Protein AF-0000000073387689 (afdb_homodimer)

Nearest PDB structures (foldseek):
  7z6h-assembly1_A  TM=5.267E-01  e=5.686E+00  Homo sapiens
  8gnn-assembly1_A  TM=5.256E-01  e=7.236E+00  Homo sapiens
  5y39-assembly1_B  TM=2.017E-01  e=1.810E+00  Homo sapiens
  3cpt-assembly1_B  TM=3.034E-01  e=5.041E+00  unclassified
  6vpw-assembly1_A  TM=3.578E-01  e=3.306E+00  Vibrio vulnificus CMCP6

Radius of gyration: 18.65 Å; Cα contacts (8 Å, |Δi|>4): 627; chains: 2; bounding box: 37×62×41 Å

Organism: Paracidovorax avenae (strain ATCC 19860 / DSM 7227 / CCUG 15838 / JCM 20985 / LMG 2117 / NCPPB 1011) (NCBI:txid643561)

Foldseek 3Di:
DVLQVVLQVQLVAADKDKDKDWPDDDDPCVQLVVVVWHFDPPQKDWDDLVQLLLLQLLVSQAPQPPRHGRDHSVVSSVSSVVVCVVFADPPKIKMKRWSNSCRNVPDPPDNGDGTDTDPAPDWIKMKIQDPGIIMIIIGGHHD/DPLQVVLQVQLVAADKDKDKDWPPDDDPCVQLVVVVWHFDPPQKDWDDLVQLLLLQLLVSQAPQPPRHGRDHSVVSSVSSVVVCVVFADPPKIKMKRWSNSCRNVPPPPDNGDGTDTDPAPDWIWMKIQDPGIIMIIIGGHHD

Structure (mmCIF, N/CA/C/O backbone):
data_AF-0000000073387689-model_v1
#
loop_
_entity.id
_entity.type
_entity.pdbx_description
1 polymer 'Uncharacterized protein'
#
loop_
_atom_site.group_PDB
_atom_site.id
_atom_site.type_symbol
_atom_site.label_atom_id
_atom_site.label_alt_id
_atom_site.label_comp_id
_atom_site.label_asym_id
_atom_site.label_entity_id
_atom_site.label_seq_id
_atom_site.pdbx_PDB_ins_code
_atom_site.Cartn_x
_atom_site.Cartn_y
_atom_site.Cartn_z
_atom_site.occupancy
_atom_site.B_iso_or_equiv
_atom_site.auth_seq_id
_atom_site.auth_comp_id
_atom_site.auth_asym_id
_atom_site.auth_atom_id
_atom_site.pdbx_PDB_model_num
ATOM 1 N N . MET A 1 1 ? -2.5 4.461 -9.172 1 50.78 1 MET A N 1
ATOM 2 C CA . MET A 1 1 ? -3.293 3.969 -8.055 1 50.78 1 MET A CA 1
ATOM 3 C C . MET A 1 1 ? -4.688 3.553 -8.516 1 50.78 1 MET A C 1
ATOM 5 O O . MET A 1 1 ? -5.254 2.592 -7.996 1 50.78 1 MET A O 1
ATOM 9 N N . ASN A 1 2 ? -4.941 3.934 -9.703 1 73.25 2 ASN A N 1
ATOM 10 C CA . ASN A 1 2 ? -6.191 3.465 -10.289 1 73.25 2 ASN A CA 1
ATOM 11 C C . ASN A 1 2 ? -6.121 1.983 -10.648 1 73.25 2 ASN A C 1
ATOM 13 O O . ASN A 1 2 ? -7.055 1.227 -10.367 1 73.25 2 ASN A O 1
ATOM 17 N N . VAL A 1 3 ? -4.805 1.636 -10.875 1 81.81 3 VAL A N 1
ATOM 18 C CA . VAL A 1 3 ? -4.645 0.253 -11.32 1 81.81 3 VAL A CA 1
ATOM 19 C C . VAL A 1 3 ? -4.773 -0.688 -10.125 1 81.81 3 VAL A C 1
ATOM 21 O O . VAL A 1 3 ? -5.418 -1.735 -10.219 1 81.81 3 VAL A O 1
ATOM 24 N N . ALA A 1 4 ? -4.242 -0.291 -8.984 1 88.38 4 ALA A N 1
ATOM 25 C CA . ALA A 1 4 ? -4.297 -1.107 -7.773 1 88.38 4 ALA A CA 1
ATOM 26 C C . ALA A 1 4 ? -5.738 -1.286 -7.297 1 88.38 4 ALA A C 1
ATOM 28 O O . ALA A 1 4 ? -6.172 -2.406 -7.023 1 88.38 4 ALA A O 1
ATOM 29 N N . LEU A 1 5 ? -6.441 -0.27 -7.262 1 86.69 5 LEU A N 1
ATOM 30 C CA . LEU A 1 5 ? -7.816 -0.348 -6.785 1 86.69 5 LEU A CA 1
ATOM 31 C C . LEU A 1 5 ? -8.688 -1.135 -7.762 1 86.69 5 LEU A C 1
ATOM 33 O O . LEU A 1 5 ? -9.609 -1.835 -7.348 1 86.69 5 LEU A O 1
ATOM 37 N N . ASP A 1 6 ? -8.391 -0.978 -9.047 1 88 6 ASP A N 1
ATOM 38 C CA . ASP A 1 6 ? -9.125 -1.73 -10.055 1 88 6 ASP A CA 1
ATOM 39 C C . ASP A 1 6 ? -8.945 -3.234 -9.859 1 88 6 ASP A C 1
ATOM 41 O O . ASP A 1 6 ? -9.922 -3.99 -9.875 1 88 6 ASP A O 1
ATOM 45 N N . LEU A 1 7 ? -7.688 -3.582 -9.734 1 90.44 7 LEU A N 1
ATOM 46 C CA . LEU A 1 7 ? -7.438 -5.016 -9.609 1 90.44 7 LEU A CA 1
ATOM 47 C C . LEU A 1 7 ? -7.996 -5.551 -8.297 1 90.44 7 LEU A C 1
ATOM 49 O O . LEU A 1 7 ? -8.57 -6.641 -8.258 1 90.44 7 LEU A O 1
ATOM 53 N N . ILE A 1 8 ? -7.926 -4.797 -7.203 1 92.06 8 ILE A N 1
ATOM 54 C CA . ILE A 1 8 ? -8.445 -5.172 -5.895 1 92.06 8 ILE A CA 1
ATOM 55 C C . ILE A 1 8 ? -9.961 -5.367 -5.977 1 92.06 8 ILE A C 1
ATOM 57 O O . ILE A 1 8 ? -10.484 -6.395 -5.535 1 92.06 8 ILE A O 1
ATOM 61 N N . GLY A 1 9 ? -10.555 -4.355 -6.527 1 88.06 9 GLY A N 1
ATOM 62 C CA . GLY A 1 9 ? -12.008 -4.402 -6.641 1 88.06 9 GLY A CA 1
ATOM 63 C C . GLY A 1 9 ? -12.5 -5.562 -7.484 1 88.06 9 GLY A C 1
ATOM 64 O O . GLY A 1 9 ? -13.508 -6.188 -7.156 1 88.06 9 GLY A O 1
ATOM 65 N N . GLU A 1 10 ? -11.867 -5.836 -8.477 1 91.5 10 GLU A N 1
ATOM 66 C CA . GLU A 1 10 ? -12.328 -6.863 -9.406 1 91.5 10 GLU A CA 1
ATOM 67 C C . GLU A 1 10 ? -12.094 -8.258 -8.852 1 91.5 10 GLU A C 1
ATOM 69 O O . GLU A 1 10 ? -12.875 -9.18 -9.102 1 91.5 10 GLU A O 1
ATOM 74 N N . ARG A 1 11 ? -10.953 -8.484 -8.211 1 93.69 11 ARG A N 1
ATOM 75 C CA . ARG A 1 11 ? -10.75 -9.812 -7.637 1 93.69 11 ARG A CA 1
ATOM 76 C C . ARG A 1 11 ? -11.906 -10.195 -6.719 1 93.69 11 ARG A C 1
ATOM 78 O O . ARG A 1 11 ? -12.43 -11.305 -6.801 1 93.69 11 ARG A O 1
ATOM 85 N N . GLY A 1 12 ? -12.211 -9.273 -5.77 1 88.06 12 GLY A N 1
ATOM 86 C CA . GLY A 1 12 ? -13.445 -9.391 -5.016 1 88.06 12 GLY A CA 1
ATOM 87 C C . GLY A 1 12 ? -13.461 -10.57 -4.062 1 88.06 12 GLY A C 1
ATOM 88 O O . GLY A 1 12 ? -14.523 -11.016 -3.627 1 88.06 12 GLY A O 1
ATOM 89 N N . CYS A 1 13 ? -12.336 -11.203 -3.895 1 89.75 13 CYS A N 1
ATOM 90 C CA . CYS A 1 13 ? -12.211 -12.359 -3.014 1 89.75 13 CYS A CA 1
ATOM 91 C C . CYS A 1 13 ? -10.977 -12.234 -2.127 1 89.75 13 CYS A C 1
ATOM 93 O O . CYS A 1 13 ? -9.914 -11.797 -2.586 1 89.75 13 CYS A O 1
ATOM 95 N N . GLY A 1 14 ? -11.211 -12.656 -0.803 1 92.44 14 GLY A N 1
ATOM 96 C CA . GLY A 1 14 ? -10.078 -12.641 0.104 1 92.44 14 GLY A CA 1
ATOM 97 C C . GLY A 1 14 ? -9.586 -11.242 0.421 1 92.44 14 GLY A C 1
ATOM 98 O O . GLY A 1 14 ? -10.359 -10.281 0.378 1 92.44 14 GLY A O 1
ATOM 99 N N . PHE A 1 15 ? -8.406 -11.211 0.875 1 93.56 15 PHE A N 1
ATOM 100 C CA . PHE A 1 15 ? -7.766 -9.945 1.212 1 93.56 15 PHE A CA 1
ATOM 101 C C . PHE A 1 15 ? -6.684 -9.594 0.197 1 93.56 15 PHE A C 1
ATOM 103 O O . PHE A 1 15 ? -5.84 -10.438 -0.132 1 93.56 15 PHE A O 1
ATOM 110 N N . VAL A 1 16 ? -6.789 -8.445 -0.398 1 94.94 16 VAL A N 1
ATOM 111 C CA . VAL A 1 16 ? -5.758 -7.949 -1.309 1 94.94 16 VAL A CA 1
ATOM 112 C C . VAL A 1 16 ? -5.246 -6.594 -0.826 1 94.94 16 VAL A C 1
ATOM 114 O O . VAL A 1 16 ? -6.035 -5.715 -0.48 1 94.94 16 VAL A O 1
ATOM 117 N N . ARG A 1 17 ? -3.975 -6.426 -0.786 1 95.12 17 ARG A N 1
ATOM 118 C CA . ARG A 1 17 ? -3.35 -5.148 -0.454 1 95.12 17 ARG A CA 1
ATOM 119 C C . ARG A 1 17 ? -2.221 -4.824 -1.427 1 95.12 17 ARG A C 1
ATOM 121 O O . ARG A 1 17 ? -1.38 -5.676 -1.719 1 95.12 17 ARG A O 1
ATOM 128 N N . VAL A 1 18 ? -2.221 -3.664 -1.97 1 95.88 18 VAL A N 1
ATOM 129 C CA . VAL A 1 18 ? -1.094 -3.119 -2.721 1 95.88 18 VAL A CA 1
ATOM 130 C C . VAL A 1 18 ? -0.437 -1.995 -1.924 1 95.88 18 VAL A C 1
ATOM 132 O O . VAL A 1 18 ? -1.112 -1.064 -1.479 1 95.88 18 VAL A O 1
ATOM 135 N N . SER A 1 19 ? 0.797 -2.15 -1.719 1 95.81 19 SER A N 1
ATOM 136 C CA . SER A 1 19 ? 1.515 -1.148 -0.939 1 95.81 19 SER A CA 1
ATOM 137 C C . SER A 1 19 ? 2.797 -0.714 -1.643 1 95.81 19 SER A C 1
ATOM 139 O O . SER A 1 19 ? 3.471 -1.53 -2.275 1 95.81 19 SER A O 1
ATOM 141 N N . ALA A 1 20 ? 3.127 0.503 -1.525 1 94.62 20 ALA A N 1
ATOM 142 C CA . ALA A 1 20 ? 4.375 1.063 -2.037 1 94.62 20 ALA A CA 1
ATOM 143 C C . ALA A 1 20 ? 5.137 1.803 -0.94 1 94.62 20 ALA A C 1
ATOM 145 O O . ALA A 1 20 ? 4.531 2.5 -0.121 1 94.62 20 ALA A O 1
ATOM 146 N N . VAL A 1 21 ? 6.43 1.604 -0.897 1 93.88 21 VAL A N 1
ATOM 147 C CA . VAL A 1 21 ? 7.293 2.281 0.065 1 93.88 21 VAL A CA 1
ATOM 148 C C . VAL A 1 21 ? 8.516 2.854 -0.651 1 93.88 21 VAL A C 1
ATOM 150 O O . VAL A 1 21 ? 8.82 2.461 -1.779 1 93.88 21 VAL A O 1
ATOM 153 N N . GLY A 1 22 ? 9.078 3.875 -0.011 1 88.62 22 GLY A N 1
ATOM 154 C CA . GLY A 1 22 ? 10.383 4.316 -0.474 1 88.62 22 GLY A CA 1
ATOM 155 C C . GLY A 1 22 ? 11.492 3.322 -0.179 1 88.62 22 GLY A C 1
ATOM 156 O O . GLY A 1 22 ? 11.305 2.4 0.62 1 88.62 22 GLY A O 1
ATOM 157 N N . ARG A 1 23 ? 12.477 3.406 -0.914 1 73.31 23 ARG A N 1
ATOM 158 C CA . ARG A 1 23 ? 13.586 2.486 -0.689 1 73.31 23 ARG A CA 1
ATOM 159 C C . ARG A 1 23 ? 14.211 2.703 0.686 1 73.31 23 ARG A C 1
ATOM 161 O O . ARG A 1 23 ? 14.773 3.764 0.956 1 73.31 23 ARG A O 1
ATOM 168 N N . HIS A 1 24 ? 13.508 1.956 1.539 1 65.19 24 HIS A N 1
ATOM 169 C CA . HIS A 1 24 ? 14.055 1.994 2.889 1 65.19 24 HIS A CA 1
ATOM 170 C C . HIS A 1 24 ? 14.898 0.755 3.176 1 65.19 24 HIS A C 1
ATOM 172 O O . HIS A 1 24 ? 14.359 -0.301 3.516 1 65.19 24 HIS A O 1
ATOM 178 N N . GLY A 1 25 ? 16.047 0.697 2.807 1 62.47 25 GLY A N 1
ATOM 179 C CA . GLY A 1 25 ? 16.984 -0.38 3.068 1 62.47 25 GLY A CA 1
ATOM 180 C C . GLY A 1 25 ? 17.125 -1.348 1.907 1 62.47 25 GLY A C 1
ATOM 181 O O . GLY A 1 25 ? 16.219 -1.449 1.067 1 62.47 25 GLY A O 1
ATOM 182 N N . THR A 1 26 ? 18.188 -1.957 1.824 1 65.62 26 THR A N 1
ATOM 183 C CA . THR A 1 26 ? 18.531 -2.799 0.684 1 65.62 26 THR A CA 1
ATOM 184 C C . THR A 1 26 ? 18.203 -4.262 0.973 1 65.62 26 THR A C 1
ATOM 186 O O . THR A 1 26 ? 17.984 -5.047 0.05 1 65.62 26 THR A O 1
ATOM 189 N N . ALA A 1 27 ? 18.062 -4.57 2.207 1 79.88 27 ALA A N 1
ATOM 190 C CA . ALA A 1 27 ? 17.828 -5.98 2.49 1 79.88 27 ALA A CA 1
ATOM 191 C C . ALA A 1 27 ? 16.344 -6.324 2.32 1 79.88 27 ALA A C 1
ATOM 193 O O . ALA A 1 27 ? 15.477 -5.562 2.74 1 79.88 27 ALA A O 1
ATOM 194 N N . LEU A 1 28 ? 16.094 -7.371 1.697 1 83.88 28 LEU A N 1
ATOM 195 C CA . LEU A 1 28 ? 14.75 -7.832 1.397 1 83.88 28 LEU A CA 1
ATOM 196 C C . LEU A 1 28 ? 13.938 -8.016 2.678 1 83.88 28 LEU A C 1
ATOM 198 O O . LEU A 1 28 ? 12.742 -7.734 2.707 1 83.88 28 LEU A O 1
ATOM 202 N N . VAL A 1 29 ? 14.617 -8.508 3.693 1 82.19 29 VAL A N 1
ATOM 203 C CA . VAL A 1 29 ? 13.922 -8.75 4.953 1 82.19 29 VAL A CA 1
ATOM 204 C C . VAL A 1 29 ? 13.383 -7.43 5.504 1 82.19 29 VAL A C 1
ATOM 206 O O . VAL A 1 29 ? 12.258 -7.379 6.008 1 82.19 29 VAL A O 1
ATOM 209 N N . ARG A 1 30 ? 14.148 -6.363 5.461 1 84 30 ARG A N 1
ATOM 210 C CA . ARG A 1 30 ? 13.711 -5.051 5.926 1 84 30 ARG A CA 1
ATOM 211 C C . ARG A 1 30 ? 12.586 -4.508 5.051 1 84 30 ARG A C 1
ATOM 213 O O . ARG A 1 30 ? 11.688 -3.824 5.543 1 84 30 ARG A O 1
ATOM 220 N N . LEU A 1 31 ? 12.703 -4.777 3.799 1 87.94 31 LEU A N 1
ATOM 221 C CA . LEU A 1 31 ? 11.648 -4.359 2.883 1 87.94 31 LEU A CA 1
ATOM 222 C C . LEU A 1 31 ? 10.336 -5.055 3.215 1 87.94 31 LEU A C 1
ATOM 224 O O . LEU A 1 31 ? 9.281 -4.414 3.258 1 87.94 31 LEU A O 1
ATOM 228 N N . LEU A 1 32 ? 10.422 -6.316 3.527 1 89.38 32 LEU A N 1
ATOM 229 C CA . LEU A 1 32 ? 9.219 -7.047 3.908 1 89.38 32 LEU A CA 1
ATOM 230 C C . LEU A 1 32 ? 8.609 -6.469 5.18 1 89.38 32 LEU A C 1
ATOM 232 O O . LEU A 1 32 ? 7.395 -6.309 5.273 1 89.38 32 LEU A O 1
ATOM 236 N N . GLU A 1 33 ? 9.445 -6.152 6.059 1 87.62 33 GLU A N 1
ATOM 237 C CA . GLU A 1 33 ? 8.977 -5.547 7.305 1 87.62 33 GLU A CA 1
ATOM 238 C C . GLU A 1 33 ? 8.273 -4.219 7.039 1 87.62 33 GLU A C 1
ATOM 240 O O . GLU A 1 33 ? 7.297 -3.883 7.711 1 87.62 33 GLU A O 1
ATOM 245 N N . SER A 1 34 ? 8.773 -3.488 6.082 1 89.25 34 SER A N 1
ATOM 246 C CA . SER A 1 34 ? 8.195 -2.193 5.742 1 89.25 34 SER A CA 1
ATOM 247 C C . SER A 1 34 ? 6.781 -2.346 5.191 1 89.25 34 SER A C 1
ATOM 249 O O . SER A 1 34 ? 5.988 -1.402 5.227 1 89.25 34 SER A O 1
ATOM 251 N N . PHE A 1 35 ? 6.469 -3.51 4.727 1 91.31 35 PHE A N 1
ATOM 252 C CA . PHE A 1 35 ? 5.129 -3.793 4.227 1 91.31 35 PHE A CA 1
ATOM 253 C C . PHE A 1 35 ? 4.281 -4.457 5.305 1 91.31 35 PHE A C 1
ATOM 255 O O . PHE A 1 35 ? 3.129 -4.82 5.059 1 91.31 35 PHE A O 1
ATOM 262 N N . GLY A 1 36 ? 4.906 -4.637 6.488 1 87.44 36 GLY A N 1
ATOM 263 C CA . GLY A 1 36 ? 4.184 -5.277 7.574 1 87.44 36 GLY A CA 1
ATOM 264 C C . GLY A 1 36 ? 4.176 -6.793 7.469 1 87.44 36 GLY A C 1
ATOM 265 O O . GLY A 1 36 ? 3.271 -7.449 7.992 1 87.44 36 GLY A O 1
ATOM 266 N N . LEU A 1 37 ? 5.012 -7.238 6.738 1 87.81 37 LEU A N 1
ATOM 267 C CA . LEU A 1 37 ? 5.082 -8.68 6.547 1 87.81 37 LEU A CA 1
ATOM 268 C C . LEU A 1 37 ? 6.172 -9.297 7.422 1 87.81 37 LEU A C 1
ATOM 270 O O . LEU A 1 37 ? 7.062 -8.586 7.898 1 87.81 37 LEU A O 1
ATOM 274 N N . GLN A 1 38 ? 5.973 -10.484 7.91 1 77.88 38 GLN A N 1
ATOM 275 C CA . GLN A 1 38 ? 6.891 -11.148 8.828 1 77.88 38 GLN A CA 1
ATOM 276 C C . GLN A 1 38 ? 7.516 -12.391 8.188 1 77.88 38 GLN A C 1
ATOM 278 O O . GLN A 1 38 ? 7.258 -13.516 8.609 1 77.88 38 GLN A O 1
ATOM 283 N N . PRO A 1 39 ? 8.375 -11.984 7.125 1 66.94 39 PRO A N 1
ATOM 284 C CA . PRO A 1 39 ? 8.859 -13.242 6.566 1 66.94 39 PRO A CA 1
ATOM 285 C C . PRO A 1 39 ? 10.07 -13.797 7.32 1 66.94 39 PRO A C 1
ATOM 287 O O . PRO A 1 39 ? 10.758 -13.055 8.016 1 66.94 39 PRO A O 1
ATOM 290 N N . ASP A 1 40 ? 10.188 -15.102 7.273 1 68.69 40 ASP A N 1
ATOM 291 C CA . ASP A 1 40 ? 11.469 -15.711 7.609 1 68.69 40 ASP A CA 1
ATOM 292 C C . ASP A 1 40 ? 12.516 -15.398 6.543 1 68.69 40 ASP A C 1
ATOM 294 O O . ASP A 1 40 ? 12.188 -14.898 5.469 1 68.69 40 ASP A O 1
ATOM 298 N N . ALA A 1 41 ? 13.68 -15.586 6.98 1 60.66 41 ALA A N 1
ATOM 299 C CA . ALA A 1 41 ? 14.812 -15.445 6.066 1 60.66 41 ALA A CA 1
ATOM 300 C C . ALA A 1 41 ? 14.664 -16.375 4.867 1 60.66 41 ALA A C 1
ATOM 302 O O . ALA A 1 41 ? 14.406 -17.578 5.031 1 60.66 41 ALA A O 1
ATOM 303 N N . GLY A 1 42 ? 14.578 -15.852 3.723 1 70.81 42 GLY A N 1
ATOM 304 C CA . GLY A 1 42 ? 14.539 -16.688 2.539 1 70.81 42 GLY A CA 1
ATOM 305 C C . GLY A 1 42 ? 13.133 -16.906 2.008 1 70.81 42 GLY A C 1
ATOM 306 O O . GLY A 1 42 ? 12.906 -17.797 1.182 1 70.81 42 GLY A O 1
ATOM 307 N N . ALA A 1 43 ? 12.281 -16.125 2.398 1 83.31 43 ALA A N 1
ATOM 308 C CA . ALA A 1 43 ? 10.898 -16.375 2.006 1 83.31 43 ALA A CA 1
ATOM 309 C C . ALA A 1 43 ? 10.648 -15.938 0.563 1 83.31 43 ALA A C 1
ATOM 311 O O . ALA A 1 43 ? 9.742 -16.453 -0.099 1 83.31 43 ALA A O 1
ATOM 312 N N . LEU A 1 44 ? 11.57 -15.102 0.087 1 90.69 44 LEU A N 1
ATOM 313 C CA . LEU A 1 44 ? 11.344 -14.555 -1.245 1 90.69 44 LEU A CA 1
ATOM 314 C C . LEU A 1 44 ? 12.359 -15.094 -2.24 1 90.69 44 LEU A C 1
ATOM 316 O O . LEU A 1 44 ? 13.531 -15.273 -1.899 1 90.69 44 LEU A O 1
ATOM 320 N N . SER A 1 45 ? 11.984 -15.367 -3.369 1 92.31 45 SER A N 1
ATOM 321 C CA . SER A 1 45 ? 12.852 -15.727 -4.484 1 92.31 45 SER A CA 1
ATOM 322 C C . SER A 1 45 ? 12.742 -14.711 -5.617 1 92.31 45 SER A C 1
ATOM 324 O O . SER A 1 45 ? 11.648 -14.242 -5.934 1 92.31 45 SER A O 1
ATOM 326 N N . GLU A 1 46 ? 13.891 -14.445 -6.156 1 95.25 46 GLU A N 1
ATOM 327 C CA . GLU A 1 46 ? 13.891 -13.562 -7.316 1 95.25 46 GLU A CA 1
ATOM 328 C C . GLU A 1 46 ? 13.391 -14.289 -8.562 1 95.25 46 GLU A C 1
ATOM 330 O O . GLU A 1 46 ? 13.742 -15.445 -8.797 1 95.25 46 GLU A O 1
ATOM 335 N N . VAL A 1 47 ? 12.609 -13.57 -9.359 1 96.62 47 VAL A N 1
ATOM 336 C CA . VAL A 1 47 ? 12.062 -14.148 -10.586 1 96.62 47 VAL A CA 1
ATOM 337 C C . VAL A 1 47 ? 12.156 -13.133 -11.727 1 96.62 47 VAL A C 1
ATOM 339 O O . VAL A 1 47 ? 12.477 -11.969 -11.5 1 96.62 47 VAL A O 1
ATOM 342 N N . THR A 1 48 ? 11.883 -13.586 -12.938 1 97.56 48 THR A N 1
ATOM 343 C CA . THR A 1 48 ? 11.828 -12.672 -14.078 1 97.56 48 THR A CA 1
ATOM 344 C C . THR A 1 48 ? 10.523 -11.883 -14.07 1 97.56 48 THR A C 1
ATOM 346 O O . THR A 1 48 ? 9.578 -12.242 -13.367 1 97.56 48 THR A O 1
ATOM 349 N N . ARG A 1 49 ? 10.508 -10.859 -14.852 1 97.62 49 ARG A N 1
ATOM 350 C CA . ARG A 1 49 ? 9.297 -10.062 -14.984 1 97.62 49 ARG A CA 1
ATOM 351 C C . ARG A 1 49 ? 8.133 -10.906 -15.492 1 97.62 49 ARG A C 1
ATOM 353 O O . ARG A 1 49 ? 6.996 -10.734 -15.047 1 97.62 49 ARG A O 1
ATOM 360 N N . GLU A 1 50 ? 8.445 -11.781 -16.422 1 97.25 50 GLU A N 1
ATOM 361 C CA . GLU A 1 50 ? 7.418 -12.633 -17.016 1 97.25 50 GLU A CA 1
ATOM 362 C C . GLU A 1 50 ? 6.793 -13.547 -15.961 1 97.25 50 GLU A C 1
ATOM 364 O O . GLU A 1 50 ? 5.574 -13.719 -15.93 1 97.25 50 GLU A O 1
ATOM 369 N N . VAL A 1 51 ? 7.637 -14.094 -15.117 1 96.5 51 VAL A N 1
ATOM 370 C CA . VAL A 1 51 ? 7.148 -14.984 -14.07 1 96.5 51 VAL A CA 1
ATOM 371 C C . VAL A 1 51 ? 6.348 -14.18 -13.039 1 96.5 51 VAL A C 1
ATOM 373 O O . VAL A 1 51 ? 5.297 -14.633 -12.578 1 96.5 51 VAL A O 1
ATOM 376 N N . ALA A 1 52 ? 6.84 -13.016 -12.742 1 97.81 52 ALA A N 1
ATOM 377 C CA . ALA A 1 52 ? 6.105 -12.156 -11.82 1 97.81 52 ALA A CA 1
ATOM 378 C C . ALA A 1 52 ? 4.711 -11.844 -12.352 1 97.81 52 ALA A C 1
ATOM 380 O O . ALA A 1 52 ? 3.725 -11.93 -11.609 1 97.81 52 ALA A O 1
ATOM 381 N N . ALA A 1 53 ? 4.641 -11.492 -13.609 1 98 53 ALA A N 1
ATOM 382 C CA . ALA A 1 53 ? 3.352 -11.195 -14.227 1 98 53 ALA A CA 1
ATOM 383 C C . ALA A 1 53 ? 2.434 -12.414 -14.188 1 98 53 ALA A C 1
ATOM 385 O O . ALA A 1 53 ? 1.235 -12.289 -13.922 1 98 53 ALA A O 1
ATOM 386 N N . ALA A 1 54 ? 3.008 -13.562 -14.398 1 97 54 ALA A N 1
ATOM 387 C CA . ALA A 1 54 ? 2.232 -14.797 -14.367 1 97 54 ALA A CA 1
ATOM 388 C C . ALA A 1 54 ? 1.729 -15.094 -12.953 1 97 54 ALA A C 1
ATOM 390 O O . ALA A 1 54 ? 0.62 -15.602 -12.781 1 97 54 ALA A O 1
ATOM 391 N N . CYS A 1 55 ? 2.57 -14.82 -12 1 96.69 55 CYS A N 1
ATOM 392 C CA . CYS A 1 55 ? 2.141 -14.984 -10.617 1 96.69 55 CYS A CA 1
ATOM 393 C C . CYS A 1 55 ? 0.944 -14.094 -10.305 1 96.69 55 CYS A C 1
ATOM 395 O O . CYS A 1 55 ? -0.067 -14.562 -9.781 1 96.69 55 CYS A O 1
ATOM 397 N N . VAL A 1 56 ? 1.039 -12.812 -10.664 1 97.88 56 VAL A N 1
ATOM 398 C CA . VAL A 1 56 ? -0.054 -11.875 -10.406 1 97.88 56 VAL A CA 1
ATOM 399 C C . VAL A 1 56 ? -1.312 -12.344 -11.133 1 97.88 56 VAL A C 1
ATOM 401 O O . VAL A 1 56 ? -2.404 -12.344 -10.562 1 97.88 56 VAL A O 1
ATOM 404 N N . SER A 1 57 ? -1.129 -12.758 -12.312 1 98 57 SER A N 1
ATOM 405 C CA . SER A 1 57 ? -2.258 -13.234 -13.109 1 98 57 SER A CA 1
ATOM 406 C C . SER A 1 57 ? -2.941 -14.422 -12.445 1 98 57 SER A C 1
ATOM 408 O O . SER A 1 57 ? -4.172 -14.461 -12.344 1 98 57 SER A O 1
ATOM 410 N N . ALA A 1 58 ? -2.182 -15.375 -11.992 1 96.81 58 ALA A N 1
ATOM 411 C CA . ALA A 1 58 ? -2.725 -16.562 -11.352 1 96.81 58 ALA A CA 1
ATOM 412 C C . ALA A 1 58 ? -3.51 -16.203 -10.094 1 96.81 58 ALA A C 1
ATOM 414 O O . ALA A 1 58 ? -4.578 -16.766 -9.836 1 96.81 58 ALA A O 1
ATOM 415 N N . LEU A 1 59 ? -2.963 -15.258 -9.336 1 96.5 59 LEU A N 1
ATOM 416 C CA . LEU A 1 59 ? -3.574 -14.836 -8.078 1 96.5 59 LEU A CA 1
ATOM 417 C C . LEU A 1 59 ? -4.891 -14.109 -8.328 1 96.5 59 LEU A C 1
ATOM 419 O O . LEU A 1 59 ? -5.785 -14.125 -7.477 1 96.5 59 LEU A O 1
ATOM 423 N N . LEU A 1 60 ? -5.008 -13.445 -9.484 1 97 60 LEU A N 1
ATOM 424 C CA . LEU A 1 60 ? -6.219 -12.711 -9.836 1 97 60 LEU A CA 1
ATOM 425 C C . LEU A 1 60 ? -7.23 -13.625 -10.516 1 97 60 LEU A C 1
ATOM 427 O O . LEU A 1 60 ? -8.438 -13.422 -10.398 1 97 60 LEU A O 1
ATOM 431 N N . TRP A 1 61 ? -6.781 -14.633 -11.141 1 97.31 61 TRP A N 1
ATOM 432 C CA . TRP A 1 61 ? -7.605 -15.523 -11.953 1 97.31 61 TRP A CA 1
ATOM 433 C C . TRP A 1 61 ? -8.445 -16.438 -11.078 1 97.31 61 TRP A C 1
ATOM 435 O O . TRP A 1 61 ? -9.664 -16.531 -11.25 1 97.31 61 TRP A O 1
ATOM 445 N N . ARG A 1 62 ? -7.801 -17.062 -10.102 1 96.06 62 ARG A N 1
ATOM 446 C CA . ARG A 1 62 ? -8.469 -18.031 -9.234 1 96.06 62 ARG A CA 1
ATOM 447 C C . ARG A 1 62 ? -8.07 -17.828 -7.777 1 96.06 62 ARG A C 1
ATOM 449 O O . ARG A 1 62 ? -6.957 -17.391 -7.488 1 96.06 62 ARG A O 1
ATOM 456 N N . ASP A 1 63 ? -8.984 -18.188 -6.965 1 94.81 63 ASP A N 1
ATOM 457 C CA . ASP A 1 63 ? -8.609 -18.141 -5.555 1 94.81 63 ASP A CA 1
ATOM 458 C C . ASP A 1 63 ? -7.645 -19.266 -5.203 1 94.81 63 ASP A C 1
ATOM 460 O O . ASP A 1 63 ? -7.586 -20.281 -5.898 1 94.81 63 ASP A O 1
ATOM 464 N N . MET A 1 64 ? -6.914 -19.125 -4.184 1 92.69 64 MET A N 1
ATOM 465 C CA . MET A 1 64 ? -5.863 -20.062 -3.812 1 92.69 64 MET A CA 1
ATOM 466 C C . MET A 1 64 ? -6.441 -21.25 -3.037 1 92.69 64 MET A C 1
ATOM 468 O O . MET A 1 64 ? -5.883 -22.344 -3.062 1 92.69 64 MET A O 1
ATOM 472 N N . ALA A 1 65 ? -7.484 -21.078 -2.328 1 90.62 65 ALA A N 1
ATOM 473 C CA . ALA A 1 65 ? -8.016 -22.094 -1.416 1 90.62 65 ALA A CA 1
ATOM 474 C C . ALA A 1 65 ? -8.719 -23.203 -2.182 1 90.62 65 ALA A C 1
ATOM 476 O O . ALA A 1 65 ? -8.406 -24.375 -2.004 1 90.62 65 ALA A O 1
ATOM 477 N N . TYR A 1 66 ? -9.562 -22.797 -3.182 1 91.81 66 TYR A N 1
ATOM 478 C CA . TYR A 1 66 ? -10.43 -23.781 -3.818 1 91.81 66 TYR A CA 1
ATOM 479 C C . TYR A 1 66 ? -10.242 -23.781 -5.332 1 91.81 66 TYR A C 1
ATOM 481 O O . TYR A 1 66 ? -10.805 -24.625 -6.035 1 91.81 66 TYR A O 1
ATOM 489 N N . GLY A 1 67 ? -9.547 -22.828 -5.793 1 92.12 67 GLY A N 1
ATOM 490 C CA . GLY A 1 67 ? -9.305 -22.734 -7.223 1 92.12 67 GLY A CA 1
ATOM 491 C C . GLY A 1 67 ? -10.492 -22.203 -7.996 1 92.12 67 GLY A C 1
ATOM 492 O O . GLY A 1 67 ? -10.633 -22.469 -9.195 1 92.12 67 GLY A O 1
ATOM 493 N N . VAL A 1 68 ? -11.344 -21.531 -7.34 1 94.12 68 VAL A N 1
ATOM 494 C CA . VAL A 1 68 ? -12.516 -20.953 -7.98 1 94.12 68 VAL A CA 1
ATOM 495 C C . VAL A 1 68 ? -12.094 -19.797 -8.883 1 94.12 68 VAL A C 1
ATOM 497 O O . VAL A 1 68 ? -11.281 -18.969 -8.492 1 94.12 68 VAL A O 1
ATOM 500 N N . GLU A 1 69 ? -12.688 -19.812 -10.062 1 96.56 69 GLU A N 1
ATOM 501 C CA . GLU A 1 69 ? -12.391 -18.719 -10.984 1 96.56 69 GLU A CA 1
ATOM 502 C C . GLU A 1 69 ? -13 -17.406 -10.492 1 96.56 69 GLU A C 1
ATOM 504 O O . GLU A 1 69 ? -14.203 -17.328 -10.227 1 96.56 69 GLU A O 1
ATOM 509 N N . LEU A 1 70 ? -12.219 -16.422 -10.367 1 96.44 70 LEU A N 1
ATOM 510 C CA . LEU A 1 70 ? -12.672 -15.125 -9.875 1 96.44 70 LEU A CA 1
ATOM 511 C C . LEU A 1 70 ? -12.883 -14.148 -11.031 1 96.44 70 LEU A C 1
ATOM 513 O O . LEU A 1 70 ? -13.711 -13.242 -10.938 1 96.44 70 LEU A O 1
ATOM 517 N N . MET A 1 71 ? -12.078 -14.227 -12.062 1 97 71 MET A N 1
ATOM 518 C CA . MET A 1 71 ? -12.211 -13.477 -13.305 1 97 71 MET A CA 1
ATOM 519 C C . MET A 1 71 ? -11.625 -14.258 -14.477 1 97 71 MET A C 1
ATOM 521 O O . MET A 1 71 ? -10.828 -15.172 -14.281 1 97 71 MET A O 1
ATOM 525 N N . PRO A 1 72 ? -12.062 -13.953 -15.664 1 97.44 72 PRO A N 1
ATOM 526 C CA . PRO A 1 72 ? -11.484 -14.656 -16.812 1 97.44 72 PRO A CA 1
ATOM 527 C C . PRO A 1 72 ? -9.961 -14.523 -16.875 1 97.44 72 PRO A C 1
ATOM 529 O O . PRO A 1 72 ? -9.422 -13.461 -16.562 1 97.44 72 PRO A O 1
ATOM 532 N N . ARG A 1 73 ? -9.359 -15.57 -17.359 1 96.38 73 ARG A N 1
ATOM 533 C CA . ARG A 1 73 ? -7.898 -15.656 -17.391 1 96.38 73 ARG A CA 1
ATOM 534 C C . ARG A 1 73 ? -7.305 -14.477 -18.156 1 96.38 73 ARG A C 1
ATOM 536 O O . ARG A 1 73 ? -6.305 -13.898 -17.734 1 96.38 73 ARG A O 1
ATOM 543 N N . GLU A 1 74 ? -7.84 -14.125 -19.281 1 97.31 74 GLU A N 1
ATOM 544 C CA . GLU A 1 74 ? -7.332 -13.039 -20.109 1 97.31 74 GLU A CA 1
ATOM 545 C C . GLU A 1 74 ? -7.426 -11.695 -19.391 1 97.31 74 GLU A C 1
ATOM 547 O O . GLU A 1 74 ? -6.527 -10.859 -19.5 1 97.31 74 GLU A O 1
ATOM 552 N N . ARG A 1 75 ? -8.5 -11.547 -18.641 1 97.06 75 ARG A N 1
ATOM 553 C CA . ARG A 1 75 ? -8.688 -10.328 -17.859 1 97.06 75 ARG A CA 1
ATOM 554 C C . ARG A 1 75 ? -7.66 -10.25 -16.734 1 97.06 75 ARG A C 1
ATOM 556 O O . ARG A 1 75 ? -7.09 -9.188 -16.484 1 97.06 75 ARG A O 1
ATOM 563 N N . ALA A 1 76 ? -7.438 -11.336 -16.094 1 97.81 76 ALA A N 1
ATOM 564 C CA . ALA A 1 76 ? -6.422 -11.406 -15.055 1 97.81 76 ALA A CA 1
ATOM 565 C C . ALA A 1 76 ? -5.043 -11.047 -15.594 1 97.81 76 ALA A C 1
ATOM 567 O O . ALA A 1 76 ? -4.305 -10.281 -14.977 1 97.81 76 ALA A O 1
ATOM 568 N N . ALA A 1 77 ? -4.723 -11.57 -16.75 1 97.62 77 ALA A N 1
ATOM 569 C CA . ALA A 1 77 ? -3.434 -11.305 -17.391 1 97.62 77 ALA A CA 1
ATOM 570 C C . ALA A 1 77 ? -3.295 -9.828 -17.734 1 97.62 77 ALA A C 1
ATOM 572 O O . ALA A 1 77 ? -2.219 -9.242 -17.594 1 97.62 77 ALA A O 1
ATOM 573 N N . ALA A 1 78 ? -4.34 -9.25 -18.188 1 97.31 78 ALA A N 1
ATOM 574 C CA . ALA A 1 78 ? -4.328 -7.828 -18.531 1 97.31 78 ALA A CA 1
ATOM 575 C C . ALA A 1 78 ? -4.07 -6.969 -17.297 1 97.31 78 ALA A C 1
ATOM 577 O O . ALA A 1 78 ? -3.271 -6.031 -17.344 1 97.31 78 ALA A O 1
ATOM 578 N N . HIS A 1 79 ? -4.809 -7.273 -16.219 1 96.88 79 HIS A N 1
ATOM 579 C CA . HIS A 1 79 ? -4.586 -6.559 -14.969 1 96.88 79 HIS A CA 1
ATOM 580 C C . HIS A 1 79 ? -3.145 -6.715 -14.492 1 96.88 79 HIS A C 1
ATOM 582 O O . HIS A 1 79 ? -2.527 -5.742 -14.047 1 96.88 79 HIS A O 1
ATOM 588 N N . ALA A 1 80 ? -2.629 -7.922 -14.609 1 97.56 80 ALA A N 1
ATOM 589 C CA . ALA A 1 80 ? -1.269 -8.203 -14.164 1 97.56 80 ALA A CA 1
ATOM 590 C C . ALA A 1 80 ? -0.251 -7.371 -14.938 1 97.56 80 ALA A C 1
ATOM 592 O O . ALA A 1 80 ? 0.638 -6.758 -14.344 1 97.56 80 ALA A O 1
ATOM 593 N N . ASN A 1 81 ? -0.372 -7.383 -16.219 1 96.94 81 ASN A N 1
ATOM 594 C CA . ASN A 1 81 ? 0.556 -6.629 -17.047 1 96.94 81 ASN A CA 1
ATOM 595 C C . ASN A 1 81 ? 0.474 -5.129 -16.766 1 96.94 81 ASN A C 1
ATOM 597 O O . ASN A 1 81 ? 1.501 -4.457 -16.672 1 96.94 81 ASN A O 1
ATOM 601 N N . ARG A 1 82 ? -0.682 -4.625 -16.641 1 94.5 82 ARG A N 1
ATOM 602 C CA . ARG A 1 82 ? -0.864 -3.209 -16.344 1 94.5 82 ARG A CA 1
ATOM 603 C C . ARG A 1 82 ? -0.255 -2.857 -14.992 1 94.5 82 ARG A C 1
ATOM 605 O O . ARG A 1 82 ? 0.373 -1.807 -14.836 1 94.5 82 ARG A O 1
ATOM 612 N N . PHE A 1 83 ? -0.504 -3.748 -14.078 1 94.5 83 PHE A N 1
ATOM 613 C CA . PHE A 1 83 ? 0.019 -3.549 -12.734 1 94.5 83 PHE A CA 1
ATOM 614 C C . PHE A 1 83 ? 1.538 -3.43 -12.758 1 94.5 83 PHE A C 1
ATOM 616 O O . PHE A 1 83 ? 2.1 -2.479 -12.211 1 94.5 83 PHE A O 1
ATOM 623 N N . LEU A 1 84 ? 2.199 -4.289 -13.43 1 95.88 84 LEU A N 1
ATOM 624 C CA . LEU A 1 84 ? 3.658 -4.281 -13.453 1 95.88 84 LEU A CA 1
ATOM 625 C C . LEU A 1 84 ? 4.184 -3.115 -14.289 1 95.88 84 LEU A C 1
ATOM 627 O O . LEU A 1 84 ? 5.238 -2.553 -13.977 1 95.88 84 LEU A O 1
ATOM 631 N N . GLU A 1 85 ? 3.473 -2.834 -15.289 1 93 85 GLU A N 1
ATOM 632 C CA . GLU A 1 85 ? 3.865 -1.677 -16.094 1 93 85 GLU A CA 1
ATOM 633 C C . GLU A 1 85 ? 3.861 -0.401 -15.25 1 93 85 GLU A C 1
ATOM 635 O O . GLU A 1 85 ? 4.727 0.459 -15.414 1 93 85 GLU A O 1
ATOM 640 N N . GLU A 1 86 ? 2.934 -0.348 -14.43 1 89.81 86 GLU A N 1
ATOM 641 C CA . GLU A 1 86 ? 2.787 0.86 -13.617 1 89.81 86 GLU A CA 1
ATOM 642 C C . GLU A 1 86 ? 3.82 0.902 -12.5 1 89.81 86 GLU A C 1
ATOM 644 O O . GLU A 1 86 ? 4.309 1.975 -12.141 1 89.81 86 GLU A O 1
ATOM 649 N N . CYS A 1 87 ? 4.137 -0.216 -11.977 1 91.06 87 CYS A N 1
ATOM 650 C CA . CYS A 1 87 ? 4.938 -0.194 -10.758 1 91.06 87 CYS A CA 1
ATOM 651 C C . CYS A 1 87 ? 6.41 -0.409 -11.07 1 91.06 87 CYS A C 1
ATOM 653 O O . CYS A 1 87 ? 7.277 -0.093 -10.25 1 91.06 87 CYS A O 1
ATOM 655 N N . ALA A 1 88 ? 6.695 -0.944 -12.133 1 92 88 ALA A N 1
ATOM 656 C CA . ALA A 1 88 ? 8.086 -1.285 -12.445 1 92 88 ALA A CA 1
ATOM 657 C C . ALA A 1 88 ? 8.766 -0.163 -13.219 1 92 88 ALA A C 1
ATOM 659 O O . ALA A 1 88 ? 8.164 0.441 -14.109 1 92 88 ALA A O 1
ATOM 660 N N . ALA A 1 89 ? 9.922 0.152 -12.805 1 88.38 89 ALA A N 1
ATOM 661 C CA . ALA A 1 89 ? 10.812 1.084 -13.5 1 88.38 89 ALA A CA 1
ATOM 662 C C . ALA A 1 89 ? 12.055 0.373 -14.023 1 88.38 89 ALA A C 1
ATOM 664 O O . ALA A 1 89 ? 12.242 -0.823 -13.781 1 88.38 89 ALA A O 1
ATOM 665 N N . GLU A 1 90 ? 12.789 1.128 -14.844 1 89.44 90 GLU A N 1
ATOM 666 C CA . GLU A 1 90 ? 14.062 0.578 -15.289 1 89.44 90 GLU A CA 1
ATOM 667 C C . GLU A 1 90 ? 14.906 0.118 -14.102 1 89.44 90 GLU A C 1
ATOM 669 O O . GLU A 1 90 ? 15.039 0.838 -13.109 1 89.44 90 GLU A O 1
ATOM 674 N N . GLY A 1 91 ? 15.422 -1.101 -14.227 1 90.81 91 GLY A N 1
ATOM 675 C CA . GLY A 1 91 ? 16.234 -1.635 -13.148 1 90.81 91 GLY A CA 1
ATOM 676 C C . GLY A 1 91 ? 15.438 -2.346 -12.078 1 90.81 91 GLY A C 1
ATOM 677 O O . GLY A 1 91 ? 15.969 -2.699 -11.023 1 90.81 91 GLY A O 1
ATOM 678 N N . ALA A 1 92 ? 14.242 -2.564 -12.383 1 94 92 ALA A N 1
ATOM 679 C CA . ALA A 1 92 ? 13.383 -3.225 -11.406 1 94 92 ALA A CA 1
ATOM 680 C C . ALA A 1 92 ? 13.734 -4.703 -11.273 1 94 92 ALA A C 1
ATOM 682 O O . ALA A 1 92 ? 14.102 -5.352 -12.25 1 94 92 ALA A O 1
ATOM 683 N N . SER A 1 93 ? 13.711 -5.184 -10.062 1 95.25 93 SER A N 1
ATOM 684 C CA . SER A 1 93 ? 13.773 -6.609 -9.758 1 95.25 93 SER A CA 1
ATOM 685 C C . SER A 1 93 ? 12.453 -7.113 -9.188 1 95.25 93 SER A C 1
ATOM 687 O O . SER A 1 93 ? 11.695 -6.348 -8.594 1 95.25 93 SER A O 1
ATOM 689 N N . PHE A 1 94 ? 12.227 -8.367 -9.359 1 96.5 94 PHE A N 1
ATOM 690 C CA . PHE A 1 94 ? 10.953 -8.961 -8.984 1 96.5 94 PHE A CA 1
ATOM 691 C C . PHE A 1 94 ? 11.164 -10.141 -8.039 1 96.5 94 PHE A C 1
ATOM 693 O O . PHE A 1 94 ? 12.086 -10.938 -8.227 1 96.5 94 PHE A O 1
ATOM 700 N N . PHE A 1 95 ? 10.305 -10.227 -7.02 1 94.81 95 PHE A N 1
ATOM 701 C CA . PHE A 1 95 ? 10.414 -11.305 -6.039 1 94.81 95 PHE A CA 1
ATOM 702 C C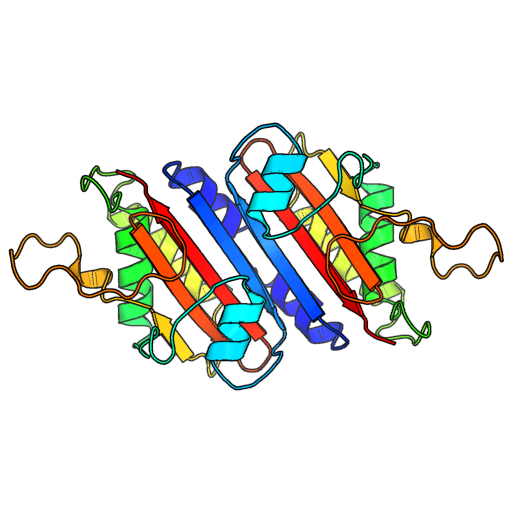 . PHE A 1 95 ? 9.039 -11.875 -5.707 1 94.81 95 PHE A C 1
ATOM 704 O O . PHE A 1 95 ? 8.031 -11.18 -5.809 1 94.81 95 PHE A O 1
ATOM 711 N N . THR A 1 96 ? 8.984 -13.109 -5.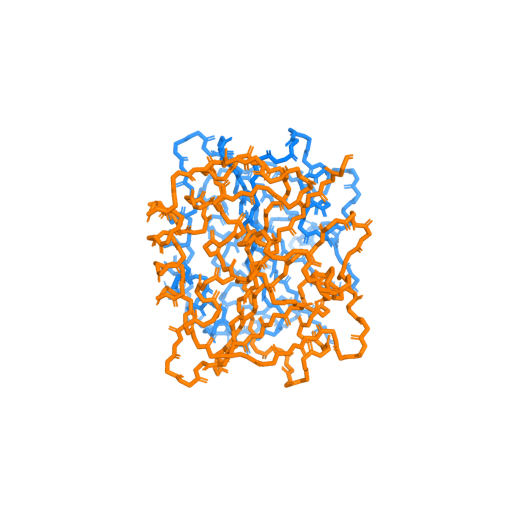324 1 95.5 96 THR A N 1
ATOM 712 C CA . THR A 1 96 ? 7.762 -13.766 -4.863 1 95.5 96 THR A CA 1
ATOM 713 C C . THR A 1 96 ? 8.078 -14.812 -3.799 1 95.5 96 THR A C 1
ATOM 715 O O . THR A 1 96 ? 9.219 -15.273 -3.697 1 95.5 96 THR A O 1
ATOM 718 N N . ASN A 1 97 ? 7.07 -15.117 -3.016 1 94.56 97 ASN A N 1
ATOM 719 C CA . ASN A 1 97 ? 7.27 -16.094 -1.947 1 94.56 97 ASN A CA 1
ATOM 720 C C . ASN A 1 97 ? 6.852 -17.5 -2.383 1 94.56 97 ASN A C 1
ATOM 722 O O . ASN A 1 97 ? 6.738 -18.391 -1.552 1 94.56 97 ASN A O 1
ATOM 726 N N . GLY A 1 98 ? 6.531 -17.625 -3.625 1 92.38 98 GLY A N 1
ATOM 727 C CA . GLY A 1 98 ? 6.172 -18.922 -4.195 1 92.38 98 GLY A CA 1
ATOM 728 C C . GLY A 1 98 ? 5.957 -18.859 -5.699 1 92.38 98 GLY A C 1
ATOM 729 O O . GLY A 1 98 ? 5.777 -17.781 -6.266 1 92.38 98 GLY A O 1
ATOM 730 N N . ARG A 1 99 ? 6 -20.031 -6.25 1 91.62 99 ARG A N 1
ATOM 731 C CA . ARG A 1 99 ? 5.762 -20.125 -7.688 1 91.62 99 ARG A CA 1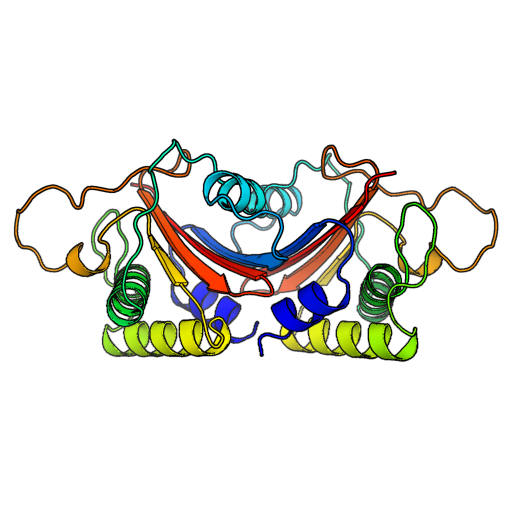
ATOM 732 C C . ARG A 1 99 ? 4.27 -20.219 -7.988 1 91.62 99 ARG A C 1
ATOM 734 O O . ARG A 1 99 ? 3.793 -21.234 -8.5 1 91.62 99 ARG A O 1
ATOM 741 N N . TRP A 1 100 ? 3.666 -19.109 -7.863 1 93.31 100 TRP A N 1
ATOM 742 C CA . TRP A 1 100 ? 2.221 -19 -8.023 1 93.31 100 TRP A CA 1
ATOM 743 C C . TRP A 1 100 ? 1.827 -19.109 -9.5 1 93.31 100 TRP A C 1
ATOM 745 O O . TRP A 1 100 ? 0.676 -19.422 -9.812 1 93.31 100 TRP A O 1
ATOM 755 N N . ASP A 1 101 ? 2.727 -18.828 -10.359 1 92.69 101 ASP A N 1
ATOM 756 C CA . ASP A 1 101 ? 2.492 -18.953 -11.797 1 92.69 101 ASP A CA 1
ATOM 757 C C . ASP A 1 101 ? 2.127 -20.391 -12.172 1 92.69 101 ASP A C 1
ATOM 759 O O . ASP A 1 101 ? 1.453 -20.609 -13.18 1 92.69 101 ASP A O 1
ATOM 763 N N . LEU A 1 102 ? 2.496 -21.312 -11.32 1 89.75 102 LEU A N 1
ATOM 764 C CA . LEU A 1 102 ? 2.273 -22.719 -11.602 1 89.75 102 LEU A CA 1
ATOM 765 C C . LEU A 1 102 ? 1.188 -23.297 -10.695 1 89.75 102 LEU A C 1
ATOM 767 O O . LEU A 1 102 ? 0.881 -24.484 -10.766 1 89.75 102 LEU A O 1
ATOM 771 N N . TYR A 1 103 ? 0.623 -22.5 -9.93 1 88.12 103 TYR A N 1
ATOM 772 C CA . TYR A 1 103 ? -0.181 -22.969 -8.812 1 88.12 103 TYR A CA 1
ATOM 773 C C . TYR A 1 103 ? -1.448 -23.656 -9.297 1 88.12 103 TYR A C 1
ATOM 775 O O . TYR A 1 103 ? -1.854 -24.688 -8.75 1 88.12 103 TYR A O 1
ATOM 783 N N . HIS A 1 104 ? -2.125 -23.188 -10.359 1 86.94 104 HIS A N 1
ATOM 784 C CA . HIS A 1 104 ? -3.414 -23.719 -10.789 1 86.94 104 HIS A CA 1
ATOM 785 C C . HIS A 1 104 ? -3.244 -24.719 -11.922 1 86.94 104 HIS A C 1
ATOM 787 O O . HIS A 1 104 ? -4.227 -25.312 -12.391 1 86.94 104 HIS A O 1
ATOM 793 N N . ASP A 1 105 ? -2.279 -24.75 -12.695 1 75.88 105 ASP A N 1
ATOM 794 C CA . ASP A 1 105 ? -2.074 -25.656 -13.82 1 75.88 105 ASP A CA 1
ATOM 795 C C . ASP A 1 105 ? -2.012 -27.109 -13.352 1 75.88 105 ASP A C 1
ATOM 797 O O . ASP A 1 105 ? -2.031 -28.031 -14.172 1 75.88 105 ASP A O 1
ATOM 801 N N . GLY A 1 106 ? -2.961 -27.75 -12.445 1 59.72 106 GLY A N 1
ATOM 802 C CA . GLY A 1 106 ? -3.207 -29.156 -12.133 1 59.72 106 GLY A CA 1
ATOM 803 C C . GLY A 1 106 ? -1.943 -29.922 -11.805 1 59.72 106 GLY A C 1
ATOM 804 O O . GLY A 1 106 ? -2 -31.109 -11.477 1 59.72 106 GLY A O 1
ATOM 805 N N . GLY A 1 107 ? -0.889 -29.891 -12.609 1 45.69 107 GLY A N 1
ATOM 806 C CA . GLY A 1 107 ? -0.002 -31.016 -12.352 1 45.69 107 GLY A CA 1
ATOM 807 C C . GLY A 1 107 ? 0.397 -31.141 -10.898 1 45.69 107 GLY A C 1
ATOM 808 O O . GLY A 1 107 ? 0.38 -30.156 -10.156 1 45.69 107 GLY A O 1
ATOM 809 N N . GLY A 1 108 ? -0.23 -32.25 -10.156 1 40.78 108 GLY A N 1
ATOM 810 C CA . GLY A 1 108 ? 0.043 -32.844 -8.859 1 40.78 108 GLY A CA 1
ATOM 811 C C . GLY A 1 108 ? 1.301 -32.281 -8.211 1 40.78 108 GLY A C 1
ATOM 812 O O . GLY A 1 108 ? 1.844 -32.906 -7.285 1 40.78 108 GLY A O 1
ATOM 813 N N . GLY A 1 109 ? 2.146 -31.938 -9.125 1 43.84 109 GLY A N 1
ATOM 814 C CA . GLY A 1 109 ? 3.451 -31.891 -8.492 1 43.84 109 GLY A CA 1
ATOM 815 C C . GLY A 1 109 ? 3.434 -31.156 -7.16 1 43.84 109 GLY A C 1
ATOM 816 O O . GLY A 1 109 ? 2.373 -30.734 -6.691 1 43.84 109 GLY A O 1
ATOM 817 N N . ALA A 1 110 ? 4.613 -30.922 -6.578 1 45.94 110 ALA A N 1
ATOM 818 C CA . ALA A 1 110 ? 4.883 -30.547 -5.195 1 45.94 110 ALA A CA 1
ATOM 819 C C . ALA A 1 110 ? 4.039 -29.344 -4.777 1 45.94 110 ALA A C 1
ATOM 821 O O . ALA A 1 110 ? 3.773 -28.453 -5.59 1 45.94 110 ALA A O 1
ATOM 822 N N . PRO A 1 111 ? 2.984 -29.562 -3.979 1 48.34 111 PRO A N 1
ATOM 823 C CA . PRO A 1 111 ? 2.326 -28.438 -3.312 1 48.34 111 PRO A CA 1
ATOM 824 C C . PRO A 1 111 ? 3.094 -27.125 -3.471 1 48.34 111 PRO A C 1
ATOM 826 O O . PRO A 1 111 ? 4.316 -27.094 -3.303 1 48.34 111 PRO A O 1
ATOM 829 N N . SER A 1 112 ? 2.74 -26.328 -4.625 1 56.03 112 SER A N 1
ATOM 830 C CA . SER A 1 112 ? 3.391 -25.031 -4.844 1 56.03 112 SER A CA 1
ATOM 831 C C . SER A 1 112 ? 3.975 -24.484 -3.545 1 56.03 112 SER A C 1
ATOM 833 O O . SER A 1 112 ? 3.273 -24.391 -2.535 1 56.03 112 SER A O 1
ATOM 835 N N . THR A 1 113 ? 5.172 -24.938 -3.289 1 75.5 113 THR A N 1
ATOM 836 C CA . THR A 1 113 ? 6.035 -24.547 -2.178 1 75.5 113 THR A CA 1
ATOM 837 C C . THR A 1 113 ? 6.102 -23.031 -2.053 1 75.5 113 THR A C 1
ATOM 839 O O . THR A 1 113 ? 6.387 -22.328 -3.027 1 75.5 113 THR A O 1
ATOM 842 N N . TRP A 1 114 ? 5.301 -22.656 -1.241 1 85.12 114 TRP A N 1
ATOM 843 C CA . TRP A 1 114 ? 5.434 -21.25 -0.914 1 85.12 114 TRP A CA 1
ATOM 844 C C . TRP A 1 114 ? 5.719 -21.062 0.573 1 85.12 114 TRP A C 1
ATOM 846 O O . TRP A 1 114 ? 5.465 -21.953 1.379 1 85.12 114 TRP A O 1
ATOM 856 N N . SER A 1 115 ? 6.344 -19.984 0.84 1 88.62 115 SER A N 1
ATOM 857 C CA . SER A 1 115 ? 6.613 -19.594 2.221 1 88.62 115 SER A CA 1
ATOM 858 C C . SER A 1 115 ? 5.547 -18.641 2.744 1 88.62 115 SER A C 1
ATOM 860 O O . SER A 1 115 ? 5.258 -17.625 2.117 1 88.62 115 SER A O 1
ATOM 862 N N . PRO A 1 116 ? 4.973 -18.984 3.881 1 89.31 116 PRO A N 1
ATOM 863 C CA . PRO A 1 116 ? 3.975 -18.078 4.449 1 89.31 116 PRO A CA 1
ATOM 864 C C . PRO A 1 116 ? 4.562 -16.719 4.828 1 89.31 116 PRO A C 1
ATOM 866 O O . PRO A 1 116 ? 5.715 -16.641 5.27 1 89.31 116 PRO A O 1
ATOM 869 N N . LEU A 1 117 ? 3.773 -15.672 4.691 1 91.19 117 LEU A N 1
ATOM 870 C CA . LEU A 1 117 ? 4.203 -14.32 5.031 1 91.19 117 LEU A CA 1
ATOM 871 C C . LEU A 1 117 ? 3.318 -13.719 6.117 1 91.19 117 LEU A C 1
ATOM 873 O O . LEU A 1 117 ? 3.662 -12.695 6.707 1 91.19 117 LEU A O 1
ATOM 877 N N . THR A 1 118 ? 2.199 -14.281 6.316 1 91.44 118 THR A N 1
ATOM 878 C CA . THR A 1 118 ? 1.223 -13.844 7.309 1 91.44 118 THR A CA 1
ATOM 879 C C . THR A 1 118 ? 0.601 -15.047 8.023 1 91.44 118 THR A C 1
ATOM 881 O O . THR A 1 118 ? 1.018 -16.188 7.809 1 91.44 118 THR A O 1
ATOM 884 N N . SER A 1 119 ? -0.416 -14.812 8.875 1 90 119 SER A N 1
ATOM 885 C CA . SER A 1 119 ? -1.103 -15.883 9.594 1 90 119 SER A CA 1
ATOM 886 C C . SER A 1 119 ? -2.232 -16.469 8.758 1 90 119 SER A C 1
ATOM 888 O O . SER A 1 119 ? -2.885 -17.438 9.172 1 90 119 SER A O 1
ATOM 890 N N . ALA A 1 120 ? -2.508 -15.961 7.566 1 91.38 120 ALA A N 1
ATOM 891 C CA . ALA A 1 120 ? -3.557 -16.5 6.703 1 91.38 120 ALA A CA 1
ATOM 892 C C . ALA A 1 120 ? -3.188 -17.891 6.188 1 91.38 120 ALA A C 1
ATOM 894 O O . ALA A 1 120 ? -2.006 -18.219 6.098 1 91.38 120 ALA A O 1
ATOM 895 N N . THR A 1 121 ? -4.164 -18.688 5.848 1 93.69 121 THR A N 1
ATOM 896 C CA . THR A 1 121 ? -3.914 -20.016 5.301 1 93.69 121 THR A CA 1
ATOM 897 C C . THR A 1 121 ? -3.045 -19.938 4.051 1 93.69 121 THR A C 1
ATOM 899 O O . THR A 1 121 ? -2.119 -20.719 3.875 1 93.69 121 THR A O 1
ATOM 902 N N . PHE A 1 122 ? -3.441 -18.969 3.225 1 92.81 122 PHE A N 1
ATOM 903 C CA . PHE A 1 122 ? -2.652 -18.688 2.033 1 92.81 122 PHE A CA 1
ATOM 904 C C . PHE A 1 122 ? -2.232 -17.219 2.004 1 92.81 122 PHE A C 1
ATOM 906 O O . PHE A 1 122 ? -3.066 -16.328 2.168 1 92.81 122 PHE A O 1
ATOM 913 N N . SER A 1 123 ? -1.007 -17.016 1.849 1 94.31 123 SER A N 1
ATOM 914 C CA . SER A 1 123 ? -0.488 -15.664 1.668 1 94.31 123 SER A CA 1
ATOM 915 C C . SER A 1 123 ? 0.501 -15.602 0.509 1 94.31 123 SER A C 1
ATOM 917 O O . SER A 1 123 ? 1.567 -16.219 0.562 1 94.31 123 SER A O 1
ATOM 919 N N . ALA A 1 124 ? 0.162 -14.914 -0.504 1 94.75 124 ALA A N 1
ATOM 920 C CA . ALA A 1 124 ? 0.992 -14.75 -1.693 1 94.75 124 ALA A CA 1
ATOM 921 C C . ALA A 1 124 ? 1.432 -13.297 -1.855 1 94.75 124 ALA A C 1
ATOM 923 O O . ALA A 1 124 ? 0.648 -12.375 -1.617 1 94.75 124 ALA A O 1
ATOM 924 N N . ALA A 1 125 ? 2.66 -13.156 -2.213 1 95.88 125 ALA A N 1
ATOM 925 C CA . ALA A 1 125 ? 3.16 -11.805 -2.439 1 95.88 125 ALA A CA 1
ATOM 926 C C . ALA A 1 125 ? 4.004 -11.734 -3.709 1 95.88 125 ALA A C 1
ATOM 928 O O . ALA A 1 125 ? 4.73 -12.672 -4.031 1 95.88 125 ALA A O 1
ATOM 929 N N . VAL A 1 126 ? 3.885 -10.68 -4.426 1 96.56 126 VAL A N 1
ATOM 930 C CA . VAL A 1 126 ? 4.781 -10.273 -5.504 1 96.56 126 VAL A CA 1
ATOM 931 C C . VAL A 1 126 ? 5.363 -8.898 -5.203 1 96.56 126 VAL A C 1
ATOM 933 O O . VAL A 1 126 ? 4.621 -7.938 -4.973 1 96.56 126 VAL A O 1
ATOM 936 N N . LEU 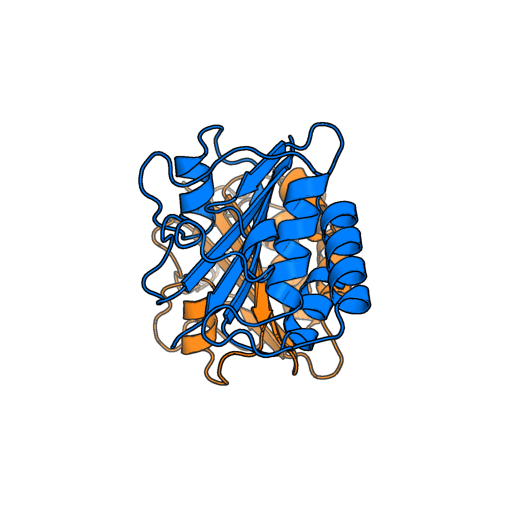A 1 127 ? 6.641 -8.859 -5.176 1 95.44 127 LEU A N 1
ATOM 937 C CA . LEU A 1 127 ? 7.359 -7.629 -4.863 1 95.44 127 LEU A CA 1
ATOM 938 C C . LEU A 1 127 ? 8.062 -7.082 -6.102 1 95.44 127 LEU A C 1
ATOM 940 O O . LEU A 1 127 ? 8.711 -7.832 -6.836 1 95.44 127 LEU A O 1
ATOM 944 N N . VAL A 1 128 ? 7.859 -5.844 -6.367 1 95.06 128 VAL A N 1
ATOM 945 C CA . VAL A 1 128 ? 8.594 -5.105 -7.391 1 95.06 128 VAL A CA 1
ATOM 946 C C . VAL A 1 128 ? 9.523 -4.094 -6.73 1 95.06 128 VAL A C 1
ATOM 948 O O . VAL A 1 128 ? 9.07 -3.146 -6.086 1 95.06 128 VAL A O 1
ATOM 951 N N . VAL A 1 129 ? 10.789 -4.324 -6.906 1 93.62 129 VAL A N 1
ATOM 952 C CA . VAL A 1 129 ? 11.781 -3.469 -6.262 1 93.62 129 VAL A CA 1
ATOM 953 C C . VAL A 1 129 ? 12.461 -2.59 -7.312 1 93.62 129 VAL A C 1
ATOM 955 O O . VAL A 1 129 ? 13.109 -3.098 -8.234 1 93.62 129 VAL A O 1
ATOM 958 N N . CYS A 1 130 ? 12.242 -1.312 -7.156 1 91.38 130 CYS A N 1
ATOM 959 C CA . CYS A 1 130 ? 12.859 -0.313 -8.023 1 91.38 130 CYS A CA 1
ATOM 960 C C . CYS A 1 130 ? 13.906 0.497 -7.258 1 91.38 130 CYS A C 1
ATOM 962 O O . CYS A 1 130 ? 13.992 0.408 -6.031 1 91.38 130 CYS A O 1
ATOM 964 N N . PRO A 1 131 ? 14.727 1.225 -7.961 1 85.62 131 PRO A N 1
ATOM 965 C CA . PRO A 1 131 ? 15.758 2.025 -7.297 1 85.62 131 PRO A CA 1
ATOM 966 C C . PRO A 1 131 ? 15.18 3.033 -6.309 1 85.62 131 PRO A C 1
ATOM 968 O O . PRO A 1 131 ? 15.766 3.275 -5.25 1 85.62 131 PRO A O 1
ATOM 971 N N . ALA A 1 132 ? 14.047 3.59 -6.555 1 82.75 132 ALA A N 1
ATOM 972 C CA . ALA A 1 132 ? 13.5 4.668 -5.73 1 82.75 132 ALA A CA 1
ATOM 973 C C . ALA A 1 132 ? 12.484 4.129 -4.727 1 82.75 132 ALA A C 1
ATOM 975 O O . ALA A 1 132 ? 12.039 4.859 -3.836 1 82.75 132 ALA A O 1
ATOM 976 N N . GLY A 1 133 ? 12.148 2.863 -4.879 1 90.5 133 GLY A N 1
ATOM 977 C CA . GLY A 1 133 ? 11.117 2.316 -4.012 1 90.5 133 GLY A CA 1
ATOM 978 C C . GLY A 1 133 ? 10.711 0.904 -4.387 1 90.5 133 GLY A C 1
ATOM 979 O O . GLY A 1 133 ? 11.352 0.27 -5.227 1 90.5 133 GLY A O 1
ATOM 980 N N . ALA A 1 134 ? 9.758 0.436 -3.65 1 93.06 134 ALA A N 1
ATOM 981 C CA . ALA A 1 134 ? 9.258 -0.917 -3.879 1 93.06 134 ALA A CA 1
ATOM 982 C C . ALA A 1 134 ? 7.742 -0.97 -3.748 1 93.06 134 ALA A C 1
ATOM 984 O O . ALA A 1 134 ? 7.145 -0.155 -3.041 1 93.06 134 ALA A O 1
ATOM 985 N N . THR A 1 135 ? 7.156 -1.829 -4.496 1 94.62 135 THR A N 1
ATOM 986 C CA . THR A 1 135 ? 5.723 -2.096 -4.426 1 94.62 135 THR A CA 1
ATOM 987 C C . THR A 1 135 ? 5.461 -3.568 -4.125 1 94.62 135 THR A C 1
ATOM 989 O O . THR A 1 135 ? 6.133 -4.449 -4.668 1 94.62 135 THR A O 1
ATOM 992 N N . CYS A 1 136 ? 4.484 -3.799 -3.244 1 95.31 136 CYS A N 1
ATOM 993 C CA . CYS A 1 136 ? 4.117 -5.16 -2.875 1 95.31 136 CYS A CA 1
ATOM 994 C C . CYS A 1 136 ? 2.635 -5.414 -3.121 1 95.31 136 CYS A C 1
ATOM 996 O O . CYS A 1 136 ? 1.786 -4.641 -2.668 1 95.31 136 CYS A O 1
ATOM 998 N N . LEU A 1 137 ? 2.336 -6.398 -3.875 1 97.12 137 LEU A N 1
ATOM 999 C CA . LEU A 1 137 ? 1.001 -6.984 -3.922 1 97.12 137 LEU A CA 1
ATOM 1000 C C . LEU A 1 137 ? 0.889 -8.156 -2.955 1 97.12 137 LEU A C 1
ATOM 1002 O O . LEU A 1 137 ? 1.638 -9.133 -3.066 1 97.12 137 LEU A O 1
ATOM 1006 N N . LEU A 1 138 ? 0.025 -8.078 -2.012 1 96.31 138 LEU A N 1
ATOM 1007 C CA . LEU A 1 138 ? -0.263 -9.156 -1.072 1 96.31 138 LEU A CA 1
ATOM 1008 C C . LEU A 1 138 ? -1.681 -9.68 -1.268 1 96.31 138 LEU A C 1
ATOM 1010 O O . LEU A 1 138 ? -2.639 -8.906 -1.298 1 96.31 138 LEU A O 1
ATOM 1014 N N . VAL A 1 139 ? -1.829 -10.961 -1.418 1 95.88 139 VAL A N 1
ATOM 1015 C CA . VAL A 1 139 ? -3.125 -11.625 -1.529 1 95.88 139 VAL A CA 1
ATOM 1016 C C . VAL A 1 139 ? -3.248 -12.703 -0.456 1 95.88 139 VAL A C 1
ATOM 1018 O O . VAL A 1 139 ? -2.348 -13.531 -0.292 1 95.88 139 VAL A O 1
ATOM 1021 N N . GLU A 1 140 ? -4.309 -12.664 0.293 1 95 140 GLU A N 1
ATOM 1022 C CA . GLU A 1 140 ? -4.586 -13.688 1.302 1 95 140 GLU A CA 1
ATOM 1023 C C . GLU A 1 140 ? -5.93 -14.359 1.05 1 95 140 GLU A C 1
ATOM 1025 O O . GLU A 1 140 ? -6.926 -13.688 0.768 1 95 140 GLU A O 1
ATOM 1030 N N . ASP A 1 141 ? -5.875 -15.594 1.081 1 94.06 141 ASP A N 1
ATOM 1031 C CA . ASP A 1 141 ? -7.105 -16.375 1.047 1 94.06 141 ASP A CA 1
ATOM 1032 C C . ASP A 1 141 ? -7.195 -17.312 2.256 1 94.06 141 ASP A C 1
ATOM 1034 O O . ASP A 1 141 ? -6.18 -17.828 2.727 1 94.06 141 ASP A O 1
ATOM 1038 N N . GLU A 1 142 ? -8.406 -17.422 2.727 1 90.12 142 GLU A N 1
ATOM 1039 C CA . GLU A 1 142 ? -8.672 -18.344 3.832 1 90.12 142 GLU A CA 1
ATOM 1040 C C . GLU A 1 142 ? -9.531 -19.516 3.383 1 90.12 142 GLU A C 1
ATOM 1042 O O . GLU A 1 142 ? -10.344 -19.375 2.469 1 90.12 142 GLU A O 1
ATOM 1047 N N . ASP A 1 143 ? -9.172 -20.688 3.842 1 79.81 143 ASP A N 1
ATOM 1048 C CA . ASP A 1 143 ? -9.969 -21.891 3.576 1 79.81 143 ASP A CA 1
ATOM 1049 C C . ASP A 1 143 ? -11.227 -21.906 4.441 1 79.81 143 ASP A C 1
ATOM 1051 O O . ASP A 1 143 ? -11.227 -21.391 5.559 1 79.81 143 ASP A O 1
ATOM 1055 N N . MET B 1 1 ? 4.816 7.164 -14.172 1 52.16 1 MET B N 1
ATOM 1056 C CA . MET B 1 1 ? 5.262 6.664 -12.875 1 52.16 1 MET B CA 1
ATOM 1057 C C . MET B 1 1 ? 4.141 6.734 -11.852 1 52.16 1 MET B C 1
ATOM 1059 O O . MET B 1 1 ? 3.289 7.621 -11.914 1 52.16 1 MET B O 1
ATOM 1063 N N . ASN B 1 2 ? 3.895 5.73 -11.094 1 79.12 2 ASN B N 1
ATOM 1064 C CA . ASN B 1 2 ? 2.811 5.586 -10.125 1 79.12 2 ASN B CA 1
ATOM 1065 C C . ASN B 1 2 ? 2.838 6.695 -9.078 1 79.12 2 ASN B C 1
ATOM 1067 O O . ASN B 1 2 ? 3.908 7.078 -8.602 1 79.12 2 ASN B O 1
ATOM 1071 N N . VAL B 1 3 ? 1.728 7.637 -9.188 1 83.5 3 VAL B N 1
ATOM 1072 C CA . VAL B 1 3 ? 1.531 8.789 -8.312 1 83.5 3 VAL B CA 1
ATOM 1073 C C . VAL B 1 3 ? 2.08 8.484 -6.918 1 83.5 3 VAL B C 1
ATOM 1075 O O . VAL B 1 3 ? 2.746 9.32 -6.309 1 83.5 3 VAL B O 1
ATOM 1078 N N . ALA B 1 4 ? 1.951 7.332 -6.484 1 89.19 4 ALA B N 1
ATOM 1079 C CA . ALA B 1 4 ? 2.414 6.953 -5.152 1 89.19 4 ALA B CA 1
ATOM 1080 C C . ALA B 1 4 ? 3.939 6.902 -5.094 1 89.19 4 ALA B C 1
ATOM 1082 O O . ALA B 1 4 ? 4.555 7.48 -4.195 1 89.19 4 ALA B O 1
ATOM 1083 N N . LEU B 1 5 ? 4.527 6.312 -6.023 1 87.19 5 LEU B N 1
ATOM 1084 C CA . LEU B 1 5 ? 5.98 6.184 -6.027 1 87.19 5 LEU B CA 1
ATOM 1085 C C . LEU B 1 5 ? 6.645 7.539 -6.258 1 87.19 5 LEU B C 1
ATOM 1087 O O . LEU B 1 5 ? 7.723 7.805 -5.723 1 87.19 5 LEU B O 1
ATOM 1091 N N . ASP B 1 6 ? 6 8.367 -7.059 1 88.38 6 ASP B N 1
ATOM 1092 C CA . ASP B 1 6 ? 6.531 9.703 -7.305 1 88.38 6 ASP B CA 1
ATOM 1093 C C . ASP B 1 6 ? 6.594 10.516 -6.012 1 88.38 6 ASP B C 1
ATOM 1095 O O . ASP B 1 6 ? 7.617 11.148 -5.715 1 88.38 6 ASP B O 1
ATOM 1099 N N . LEU B 1 7 ? 5.473 10.492 -5.332 1 90.75 7 LEU B N 1
ATOM 1100 C CA . LEU B 1 7 ? 5.449 11.305 -4.121 1 90.75 7 LEU B CA 1
ATOM 1101 C C . LEU B 1 7 ? 6.391 10.734 -3.064 1 90.75 7 LEU B C 1
ATOM 1103 O O . LEU B 1 7 ? 7.082 11.484 -2.373 1 90.75 7 LEU B O 1
ATOM 1107 N N . ILE B 1 8 ? 6.516 9.422 -2.957 1 92.25 8 ILE B N 1
ATOM 1108 C CA . ILE B 1 8 ? 7.402 8.75 -2.016 1 92.25 8 ILE B CA 1
ATOM 1109 C C . ILE B 1 8 ? 8.852 9.133 -2.316 1 92.25 8 ILE B C 1
ATOM 1111 O O . ILE B 1 8 ? 9.594 9.531 -1.417 1 92.25 8 ILE B O 1
ATOM 1115 N N . GLY B 1 9 ? 9.164 8.961 -3.562 1 88.38 9 GLY B N 1
ATOM 1116 C CA . GLY B 1 9 ? 10.531 9.258 -3.977 1 88.38 9 GLY B CA 1
ATOM 1117 C C . GLY B 1 9 ? 10.922 10.703 -3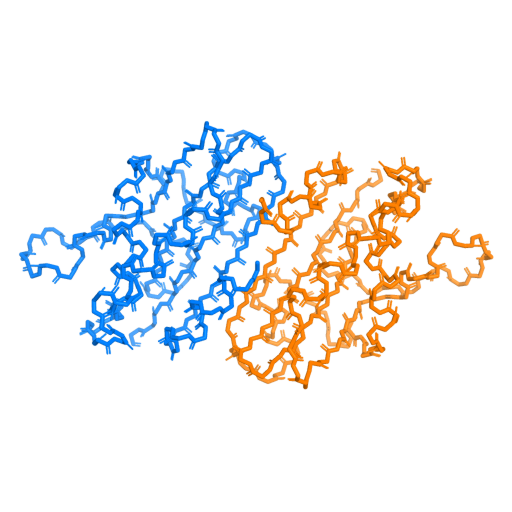.758 1 88.38 9 GLY B C 1
ATOM 1118 O O . GLY B 1 9 ? 12.047 10.992 -3.354 1 88.38 9 GLY B O 1
ATOM 1119 N N . GLU B 1 10 ? 10.078 11.547 -3.996 1 91.69 10 GLU B N 1
ATOM 1120 C CA . GLU B 1 10 ? 10.398 12.969 -3.912 1 91.69 10 GLU B CA 1
ATOM 1121 C C . GLU B 1 10 ? 10.492 13.43 -2.461 1 91.69 10 GLU B C 1
ATOM 1123 O O . GLU B 1 10 ? 11.289 14.312 -2.137 1 91.69 10 GLU B O 1
ATOM 1128 N N . ARG B 1 11 ? 9.602 12.945 -1.594 1 93.88 11 ARG B N 1
ATOM 1129 C CA . ARG B 1 11 ? 9.727 13.352 -0.198 1 93.88 11 ARG B CA 1
ATOM 1130 C C . ARG B 1 11 ? 11.125 13.047 0.334 1 93.88 11 ARG B C 1
ATOM 1132 O O . ARG B 1 11 ? 11.742 13.891 0.982 1 93.88 11 ARG B O 1
ATOM 1139 N N . GLY B 1 12 ? 11.547 11.781 0.126 1 88.25 12 GLY B N 1
ATOM 1140 C CA . GLY B 1 12 ? 12.945 11.445 0.339 1 88.25 12 GLY B CA 1
ATOM 1141 C C . GLY B 1 12 ? 13.359 11.492 1.798 1 88.25 12 GLY B C 1
ATOM 1142 O O . GLY B 1 12 ? 14.547 11.57 2.111 1 88.25 12 GLY B O 1
ATOM 1143 N N . CYS B 1 13 ? 12.406 11.656 2.691 1 89.88 13 CYS B N 1
ATOM 1144 C CA . CYS B 1 13 ? 12.664 11.734 4.125 1 89.88 13 CYS B CA 1
ATOM 1145 C C . CYS B 1 13 ? 11.703 10.836 4.898 1 89.88 13 CYS B C 1
ATOM 1147 O O . CYS B 1 13 ? 10.516 10.766 4.57 1 89.88 13 CYS B O 1
ATOM 1149 N N . GLY B 1 14 ? 12.32 10.141 5.965 1 92.5 14 GLY B N 1
ATOM 1150 C CA . GLY B 1 14 ? 11.477 9.305 6.801 1 92.5 14 GLY B CA 1
ATOM 1151 C C . GLY B 1 14 ? 10.922 8.094 6.074 1 92.5 14 GLY B C 1
ATOM 1152 O O . GLY B 1 14 ? 11.531 7.605 5.121 1 92.5 14 GLY B O 1
ATOM 1153 N N . PHE B 1 15 ? 9.906 7.59 6.648 1 93.56 15 PHE B N 1
ATOM 1154 C CA . PHE B 1 15 ? 9.227 6.434 6.07 1 93.56 15 PHE B CA 1
ATOM 1155 C C . PHE B 1 15 ? 7.883 6.832 5.48 1 93.56 15 PHE B C 1
ATOM 1157 O O . PHE B 1 15 ? 7.09 7.512 6.137 1 93.56 15 PHE B O 1
ATOM 1164 N N . VAL B 1 16 ? 7.676 6.547 4.219 1 95.06 16 VAL B N 1
ATOM 1165 C CA . VAL B 1 16 ? 6.391 6.781 3.568 1 95.06 16 VAL B CA 1
ATOM 1166 C C . VAL B 1 16 ? 5.863 5.477 2.98 1 95.06 16 VAL B C 1
ATOM 1168 O O . VAL B 1 16 ? 6.602 4.746 2.314 1 95.06 16 VAL B O 1
ATOM 1171 N N . ARG B 1 17 ? 4.633 5.176 3.221 1 95.25 17 ARG B N 1
ATOM 1172 C CA . ARG B 1 17 ? 3.965 4.02 2.629 1 95.25 17 ARG B CA 1
ATOM 1173 C C . ARG B 1 17 ? 2.588 4.398 2.094 1 95.25 17 ARG B C 1
ATOM 1175 O O . ARG B 1 17 ? 1.812 5.066 2.781 1 95.25 17 ARG B O 1
ATOM 1182 N N . VAL B 1 18 ? 2.305 4.055 0.89 1 95.88 18 VAL B N 1
ATOM 1183 C CA . VAL B 1 18 ? 0.962 4.121 0.324 1 95.88 18 VAL B CA 1
ATOM 1184 C C . VAL B 1 18 ? 0.407 2.711 0.14 1 95.88 18 VAL B C 1
ATOM 1186 O O . VAL B 1 18 ? 1.056 1.855 -0.468 1 95.88 18 VAL B O 1
ATOM 1189 N N . SER B 1 19 ? -0.701 2.496 0.713 1 95.81 19 SER B N 1
ATOM 1190 C CA . SER B 1 19 ? -1.306 1.172 0.623 1 95.81 19 SER B CA 1
ATOM 1191 C C . SER B 1 19 ? -2.773 1.261 0.217 1 95.81 19 SER B C 1
ATOM 1193 O O . SER B 1 19 ? -3.482 2.18 0.631 1 95.81 19 SER B O 1
ATOM 1195 N N . ALA B 1 20 ? -3.211 0.347 -0.542 1 94.56 20 ALA B N 1
ATOM 1196 C CA . ALA B 1 20 ? -4.609 0.216 -0.938 1 94.56 20 ALA B CA 1
ATOM 1197 C C . ALA B 1 20 ? -5.141 -1.182 -0.63 1 94.56 20 ALA B C 1
ATOM 1199 O O . ALA B 1 20 ? -4.434 -2.176 -0.823 1 94.56 20 ALA B O 1
ATOM 1200 N N . VAL B 1 21 ? -6.348 -1.248 -0.104 1 93.69 21 VAL B N 1
ATOM 1201 C CA . VAL B 1 21 ? -7 -2.52 0.195 1 93.69 21 VAL B CA 1
ATOM 1202 C C . VAL B 1 21 ? -8.43 -2.504 -0.337 1 93.69 21 VAL B C 1
ATOM 1204 O O . VAL B 1 21 ? -8.977 -1.438 -0.629 1 93.69 21 VAL B O 1
ATOM 1207 N N . GLY B 1 22 ? -8.93 -3.715 -0.579 1 88.56 22 GLY B N 1
ATOM 1208 C CA . GLY B 1 22 ? -10.352 -3.82 -0.842 1 88.56 22 GLY B CA 1
ATOM 1209 C C . GLY B 1 22 ? -11.203 -3.553 0.384 1 88.56 22 GLY B C 1
ATOM 1210 O O . GLY B 1 22 ? -10.695 -3.527 1.507 1 88.56 22 GLY B O 1
ATOM 1211 N N . ARG B 1 23 ? -12.359 -3.184 0.156 1 72.81 23 ARG B N 1
ATOM 1212 C CA . ARG B 1 23 ? -13.242 -2.906 1.284 1 72.81 23 ARG B CA 1
ATOM 1213 C C . ARG B 1 23 ? -13.523 -4.176 2.086 1 72.81 23 ARG B C 1
ATOM 1215 O O . ARG B 1 23 ? -14.203 -5.086 1.604 1 72.81 23 ARG B O 1
ATOM 1222 N N . HIS B 1 24 ? -12.469 -4.32 2.928 1 64.69 24 HIS B N 1
ATOM 1223 C CA . HIS B 1 24 ? -12.641 -5.453 3.826 1 64.69 24 HIS B CA 1
ATOM 1224 C C . HIS B 1 24 ? -13.18 -5.004 5.18 1 64.69 24 HIS B C 1
ATOM 1226 O O . HIS B 1 24 ? -12.422 -4.547 6.035 1 64.69 24 HIS B O 1
ATOM 1232 N N . GLY B 1 25 ? -14.344 -4.688 5.309 1 62.62 25 GLY B N 1
ATOM 1233 C CA . GLY B 1 25 ? -15.016 -4.332 6.551 1 62.62 25 GLY B CA 1
ATOM 1234 C C . GLY B 1 25 ? -15.359 -2.854 6.641 1 62.62 25 GLY B C 1
ATOM 1235 O O . GLY B 1 25 ? -14.711 -2.023 5.996 1 62.62 25 GLY B O 1
ATOM 1236 N N . THR B 1 26 ? -16.344 -2.543 7.312 1 65.12 26 THR B N 1
ATOM 1237 C CA . THR B 1 26 ? -16.906 -1.196 7.348 1 65.12 26 THR B CA 1
ATOM 1238 C C . THR B 1 26 ? -16.359 -0.415 8.539 1 65.12 26 THR B C 1
ATOM 1240 O O . THR B 1 26 ? -16.328 0.817 8.523 1 65.12 26 THR B O 1
ATOM 1243 N N . ALA B 1 27 ? -15.828 -1.1 9.461 1 79.38 27 ALA B N 1
ATOM 1244 C CA . ALA B 1 27 ? -15.367 -0.357 10.633 1 79.38 27 ALA B CA 1
ATOM 1245 C C . ALA B 1 27 ? -13.961 0.19 10.414 1 79.38 27 ALA B C 1
ATOM 1247 O O . ALA B 1 27 ? -13.094 -0.504 9.875 1 79.38 27 ALA B O 1
ATOM 1248 N N . LEU B 1 28 ? -13.781 1.37 10.742 1 83.88 28 LEU B N 1
ATOM 1249 C CA . LEU B 1 28 ? -12.516 2.08 10.555 1 83.88 28 LEU B CA 1
ATOM 1250 C C . LEU B 1 28 ? -11.375 1.351 11.258 1 83.88 28 LEU B C 1
ATOM 1252 O O . LEU B 1 28 ? -10.258 1.304 10.75 1 83.88 28 LEU B O 1
ATOM 1256 N N . VAL B 1 29 ? -11.688 0.829 12.43 1 82 29 VAL B N 1
ATOM 1257 C CA . VAL B 1 29 ? -10.656 0.135 13.195 1 82 29 VAL B CA 1
ATOM 1258 C C . VAL B 1 29 ? -10.141 -1.063 12.398 1 82 29 VAL B C 1
ATOM 1260 O O . VAL B 1 29 ? -8.938 -1.329 12.375 1 82 29 VAL B O 1
ATOM 1263 N N . ARG B 1 30 ? -11.023 -1.829 11.773 1 83.94 30 ARG B N 1
ATOM 1264 C CA . ARG B 1 30 ? -10.633 -2.973 10.953 1 83.94 30 ARG B CA 1
ATOM 1265 C C . ARG B 1 30 ? -9.852 -2.525 9.727 1 83.94 30 ARG B C 1
ATOM 1267 O O . ARG B 1 30 ? -8.938 -3.221 9.273 1 83.94 30 ARG B O 1
ATOM 1274 N N . LEU B 1 31 ? -10.266 -1.42 9.203 1 87.88 31 LEU B N 1
ATOM 1275 C CA . LEU B 1 31 ? -9.555 -0.867 8.055 1 87.88 31 LEU B CA 1
ATOM 1276 C C . LEU B 1 31 ? -8.125 -0.495 8.43 1 87.88 31 LEU B C 1
ATOM 1278 O O . LEU B 1 31 ? -7.184 -0.803 7.699 1 87.88 31 LEU B O 1
ATOM 1282 N N . LEU B 1 32 ? -7.988 0.07 9.594 1 89.44 32 LEU B N 1
ATOM 1283 C CA . LEU B 1 32 ? -6.648 0.414 10.055 1 89.44 32 LEU B CA 1
ATOM 1284 C C . LEU B 1 32 ? -5.793 -0.838 10.227 1 89.44 32 LEU B C 1
ATOM 1286 O O . LEU B 1 32 ? -4.621 -0.854 9.844 1 89.44 32 LEU B O 1
ATOM 1290 N N . GLU B 1 33 ? -6.391 -1.806 10.734 1 87.56 33 GLU B N 1
ATOM 1291 C CA . GLU B 1 33 ? -5.684 -3.07 10.906 1 87.56 33 GLU B CA 1
ATOM 1292 C C . GLU B 1 33 ? -5.242 -3.646 9.562 1 87.56 33 GLU B C 1
ATOM 1294 O O . GLU B 1 33 ? -4.168 -4.238 9.461 1 87.56 33 GLU B O 1
ATOM 1299 N N . SER B 1 34 ? -6.066 -3.469 8.57 1 89.25 34 SER B N 1
ATOM 1300 C CA . SER B 1 34 ? -5.766 -3.982 7.242 1 89.25 34 SER B CA 1
ATOM 1301 C C . SER B 1 34 ? -4.543 -3.293 6.645 1 89.25 34 SER B C 1
ATOM 1303 O O . SER B 1 34 ? -3.893 -3.832 5.746 1 89.25 34 SER B O 1
ATOM 1305 N N . PHE B 1 35 ? -4.227 -2.152 7.152 1 91.19 35 PHE B N 1
ATOM 1306 C CA . PHE B 1 35 ? -3.045 -1.425 6.707 1 91.19 35 PHE B CA 1
ATOM 1307 C C . PHE B 1 35 ? -1.862 -1.69 7.629 1 91.19 35 PHE B C 1
ATOM 1309 O O . PHE B 1 35 ? -0.782 -1.125 7.441 1 91.19 35 PHE B O 1
ATOM 1316 N N . GLY B 1 36 ? -2.121 -2.541 8.656 1 87.25 36 GLY B N 1
ATOM 1317 C CA . GLY B 1 36 ? -1.059 -2.844 9.602 1 87.25 36 GLY B CA 1
ATOM 1318 C C . GLY B 1 36 ? -0.885 -1.776 10.664 1 87.25 36 GLY B C 1
ATOM 1319 O O . GLY B 1 36 ? 0.2 -1.628 11.234 1 87.25 36 GLY B O 1
ATOM 1320 N N . LEU B 1 37 ? -1.838 -1.03 10.766 1 87.75 37 LEU B N 1
ATOM 1321 C CA . LEU B 1 37 ? -1.771 0.048 11.742 1 87.75 37 LEU B CA 1
ATOM 1322 C C . LEU B 1 37 ? -2.479 -0.346 13.039 1 87.75 37 LEU B C 1
ATOM 1324 O O . LEU B 1 37 ? -3.281 -1.281 13.047 1 87.75 37 LEU B O 1
ATOM 1328 N N . GLN B 1 38 ? -2.008 0.109 14.172 1 77.19 38 GLN B N 1
ATOM 1329 C CA . GLN B 1 38 ? -2.535 -0.243 15.484 1 77.19 38 GLN B CA 1
ATOM 1330 C C . GLN B 1 38 ? -3.201 0.958 16.156 1 77.19 38 GLN B C 1
ATOM 1332 O O . GLN B 1 38 ? -2.711 1.465 17.156 1 77.19 38 GLN B O 1
ATOM 1337 N N . PRO B 1 39 ? -4.375 1.338 15.445 1 67.12 39 PRO B N 1
ATOM 1338 C CA . PRO B 1 39 ? -4.836 2.527 16.156 1 67.12 39 PRO B CA 1
ATOM 1339 C C . PRO B 1 39 ? -5.703 2.188 17.375 1 67.12 39 PRO B C 1
ATOM 1341 O O . PRO B 1 39 ? -6.25 1.084 17.453 1 67.12 39 PRO B O 1
ATOM 1344 N N . ASP B 1 40 ? -5.656 3.035 18.328 1 67.94 40 ASP B N 1
ATOM 1345 C CA . ASP B 1 40 ? -6.707 3.018 19.344 1 67.94 40 ASP B CA 1
ATOM 1346 C C . ASP B 1 40 ? -8.047 3.441 18.75 1 67.94 40 ASP B C 1
ATOM 1348 O O . ASP B 1 40 ? -8.102 3.971 17.641 1 67.94 40 ASP B O 1
ATOM 1352 N N . ALA B 1 41 ? -9.023 3.061 19.391 1 60.12 41 ALA B N 1
ATOM 1353 C CA . ALA B 1 41 ? -10.375 3.492 19.047 1 60.12 41 ALA B CA 1
ATOM 1354 C C . ALA B 1 41 ? -10.469 5.016 18.984 1 60.12 41 ALA B C 1
ATOM 1356 O O . ALA B 1 41 ? -10.039 5.707 19.922 1 60.12 41 ALA B O 1
ATOM 1357 N N . GLY B 1 42 ? -10.758 5.531 17.875 1 70.81 42 GLY B N 1
ATOM 1358 C CA . GLY B 1 42 ? -10.953 6.969 17.781 1 70.81 42 GLY B CA 1
ATOM 1359 C C . GLY B 1 42 ? -9.734 7.707 17.281 1 70.81 42 GLY B C 1
ATOM 1360 O O . GLY B 1 42 ? -9.648 8.93 17.375 1 70.81 42 GLY B O 1
ATOM 1361 N N . ALA B 1 43 ? -8.883 7.02 16.734 1 83.19 43 ALA B N 1
ATOM 1362 C CA . ALA B 1 43 ? -7.633 7.664 16.328 1 83.19 43 ALA B CA 1
ATOM 1363 C C . ALA B 1 43 ? -7.828 8.508 15.07 1 83.19 43 ALA B C 1
ATOM 1365 O O . ALA B 1 43 ? -7.078 9.453 14.828 1 83.19 43 ALA B O 1
ATOM 1366 N N . LEU B 1 44 ? -8.93 8.227 14.398 1 90.5 44 LEU B N 1
ATOM 1367 C CA . LEU B 1 44 ? -9.117 8.914 13.117 1 90.5 44 LEU B CA 1
ATOM 1368 C C . LEU B 1 44 ? -10.297 9.883 13.195 1 90.5 44 LEU B C 1
ATOM 1370 O O . LEU B 1 44 ? -11.305 9.594 13.844 1 90.5 44 LEU B O 1
ATOM 1374 N N . SER B 1 45 ? -10.18 10.953 12.625 1 92.19 45 SER B N 1
ATOM 1375 C CA . SER B 1 45 ? -11.258 11.914 12.453 1 92.19 45 SER B CA 1
ATOM 1376 C C . SER B 1 45 ? -11.586 12.117 10.977 1 92.19 45 SER B C 1
ATOM 1378 O O . SER B 1 45 ? -10.68 12.18 10.141 1 92.19 45 SER B O 1
ATOM 1380 N N . GLU B 1 46 ? -12.867 12.203 10.742 1 95.25 46 GLU B N 1
ATOM 1381 C CA . GLU B 1 46 ? -13.289 12.5 9.375 1 95.25 46 GLU B CA 1
ATOM 1382 C C . GLU B 1 46 ? -13.047 13.969 9.031 1 95.25 46 GLU B C 1
ATOM 1384 O O . GLU B 1 46 ? -13.305 14.852 9.844 1 95.25 46 GLU B O 1
ATOM 1389 N N . VAL B 1 47 ? -12.586 14.211 7.805 1 96.56 47 VAL B N 1
ATOM 1390 C CA . VAL B 1 47 ? -12.312 15.57 7.352 1 96.56 47 VAL B CA 1
ATOM 1391 C C . VAL B 1 47 ? -12.828 15.75 5.926 1 96.56 47 VAL B C 1
ATOM 1393 O O . VAL B 1 47 ? -13.227 14.781 5.273 1 96.56 47 VAL B O 1
ATOM 1396 N N . THR B 1 48 ? -12.844 16.984 5.461 1 97.56 48 THR B N 1
ATOM 1397 C CA . THR B 1 48 ? -13.203 17.25 4.074 1 97.56 48 THR B CA 1
ATOM 1398 C C . THR B 1 48 ? -12.055 16.891 3.135 1 97.56 48 THR B C 1
ATOM 1400 O O . THR B 1 48 ? -10.922 16.719 3.578 1 97.56 48 THR B O 1
ATOM 1403 N N . ARG B 1 49 ? -12.383 16.812 1.888 1 97.62 49 ARG B N 1
ATOM 1404 C CA . ARG B 1 49 ? -11.359 16.547 0.88 1 97.62 49 ARG B CA 1
ATOM 1405 C C . ARG B 1 49 ? -10.281 17.609 0.898 1 97.62 49 ARG B C 1
ATOM 1407 O O . ARG B 1 49 ? -9.094 17.312 0.736 1 97.62 49 ARG B O 1
ATOM 1414 N N . GLU B 1 50 ? -10.719 18.844 1.077 1 97.19 50 GLU B N 1
ATOM 1415 C CA . GLU B 1 50 ? -9.789 19.969 1.085 1 97.19 50 GLU B CA 1
ATOM 1416 C C . GLU B 1 50 ? -8.797 19.844 2.238 1 97.19 50 GLU B C 1
ATOM 1418 O O . GLU B 1 50 ? -7.598 20.094 2.062 1 97.19 50 GLU B O 1
ATOM 1423 N N . VAL B 1 51 ? -9.305 19.469 3.383 1 96.44 51 VAL B N 1
ATOM 1424 C CA . VAL B 1 51 ? -8.445 19.328 4.555 1 96.44 51 VAL B CA 1
ATOM 1425 C C . VAL B 1 51 ? -7.512 18.141 4.363 1 96.44 51 VAL B C 1
ATOM 1427 O O . VAL B 1 51 ? -6.328 18.219 4.703 1 96.44 51 VAL B O 1
ATOM 1430 N N . ALA B 1 52 ? -8.039 17.094 3.803 1 97.75 52 ALA B N 1
ATOM 1431 C CA . ALA B 1 52 ? -7.199 15.93 3.525 1 97.75 52 ALA B CA 1
ATOM 1432 C C . ALA B 1 52 ? -6.047 16.297 2.596 1 97.75 52 ALA B C 1
ATOM 1434 O O . ALA B 1 52 ? -4.898 15.914 2.842 1 97.75 52 ALA B O 1
ATOM 1435 N N . ALA B 1 53 ? -6.367 17.016 1.548 1 98 53 ALA B N 1
ATOM 1436 C CA . ALA B 1 53 ? -5.336 17.453 0.611 1 98 53 ALA B CA 1
ATOM 1437 C C . ALA B 1 53 ? -4.293 18.328 1.306 1 98 53 ALA B C 1
ATOM 1439 O O . ALA B 1 53 ? -3.096 18.188 1.053 1 98 53 ALA B O 1
ATOM 1440 N N . ALA B 1 54 ? -4.762 19.156 2.188 1 96.94 54 ALA B N 1
ATOM 1441 C CA . ALA B 1 54 ? -3.857 20.031 2.93 1 96.94 54 ALA B CA 1
ATOM 1442 C C . ALA B 1 54 ? -2.963 19.234 3.869 1 96.94 54 ALA B C 1
ATOM 1444 O O . ALA B 1 54 ? -1.793 19.578 4.062 1 96.94 54 ALA B O 1
ATOM 1445 N N . CYS B 1 55 ? -3.545 18.234 4.469 1 96.62 55 CYS B N 1
ATOM 1446 C CA . CYS B 1 55 ? -2.744 17.359 5.316 1 96.62 55 CYS B CA 1
ATOM 1447 C C . CYS B 1 55 ? -1.628 16.703 4.516 1 96.62 55 CYS B C 1
ATOM 1449 O O . CYS B 1 55 ? -0.462 16.734 4.914 1 96.62 55 CYS B O 1
ATOM 1451 N N . VAL B 1 56 ? -1.972 16.125 3.361 1 97.81 56 VAL B N 1
ATOM 1452 C CA . VAL B 1 56 ? -0.973 15.453 2.527 1 97.81 56 VAL B CA 1
ATOM 1453 C C . VAL B 1 56 ? 0.092 16.453 2.1 1 97.81 56 VAL B C 1
ATOM 1455 O O . VAL B 1 56 ? 1.289 16.172 2.154 1 97.81 56 VAL B O 1
ATOM 1458 N N . SER B 1 57 ? -0.348 17.594 1.742 1 98 57 SER B N 1
ATOM 1459 C CA . SER B 1 57 ? 0.578 18.641 1.316 1 98 57 SER B CA 1
ATOM 1460 C C . SER B 1 57 ? 1.558 19 2.43 1 98 57 SER B C 1
ATOM 1462 O O . SER B 1 57 ? 2.762 19.109 2.191 1 98 57 SER B O 1
ATOM 1464 N N . ALA B 1 58 ? 1.061 19.188 3.619 1 96.75 58 ALA B N 1
ATOM 1465 C CA . ALA B 1 58 ? 1.901 19.547 4.758 1 96.75 58 ALA B CA 1
ATOM 1466 C C . ALA B 1 58 ? 2.941 18.453 5.035 1 96.75 58 ALA B C 1
ATOM 1468 O O . ALA B 1 58 ? 4.102 18.766 5.328 1 96.75 58 ALA B O 1
ATOM 1469 N N . LEU B 1 59 ? 2.512 17.219 4.926 1 96.44 59 LEU B N 1
ATOM 1470 C CA . LEU B 1 59 ? 3.379 16.078 5.211 1 96.44 59 LEU B CA 1
ATOM 1471 C C . LEU B 1 59 ? 4.48 15.953 4.164 1 96.44 59 LEU B C 1
ATOM 1473 O O . LEU B 1 59 ? 5.566 15.445 4.453 1 96.44 59 LEU B O 1
ATOM 1477 N N . LEU B 1 60 ? 4.203 16.391 2.936 1 97 60 LEU B N 1
ATOM 1478 C CA . LEU B 1 60 ? 5.176 16.344 1.85 1 97 60 LEU B CA 1
ATOM 1479 C C . LEU B 1 60 ? 6.074 17.562 1.858 1 97 60 LEU B C 1
ATOM 1481 O O . LEU B 1 60 ? 7.238 17.5 1.459 1 97 60 LEU B O 1
ATOM 1485 N N . TRP B 1 61 ? 5.594 18.625 2.342 1 97.31 61 TRP B N 1
ATOM 1486 C CA . TRP B 1 61 ? 6.277 19.922 2.297 1 97.31 61 TRP B CA 1
ATOM 1487 C C . TRP B 1 61 ? 7.426 19.953 3.301 1 97.31 61 TRP B C 1
ATOM 1489 O O . TRP B 1 61 ? 8.555 20.297 2.945 1 97.31 61 TRP B O 1
ATOM 1499 N N . ARG B 1 62 ? 7.141 19.562 4.543 1 96 62 ARG B N 1
ATOM 1500 C CA . ARG B 1 62 ? 8.125 19.625 5.613 1 96 62 ARG B CA 1
ATOM 1501 C C . ARG B 1 62 ? 8.109 18.344 6.453 1 96 62 ARG B C 1
ATOM 1503 O O . ARG B 1 62 ? 7.066 17.703 6.594 1 96 62 ARG B O 1
ATOM 1510 N N . ASP B 1 63 ? 9.242 18.094 6.961 1 94.69 63 ASP B N 1
ATOM 1511 C CA . ASP B 1 63 ? 9.258 16.953 7.879 1 94.69 63 ASP B CA 1
ATOM 1512 C C . ASP B 1 63 ? 8.555 17.297 9.195 1 94.69 63 ASP B C 1
ATOM 1514 O O . ASP B 1 63 ? 8.438 18.469 9.547 1 94.69 63 ASP B O 1
ATOM 1518 N N . MET B 1 64 ? 8.117 16.344 9.906 1 92.62 64 MET B N 1
ATOM 1519 C CA . MET B 1 64 ? 7.332 16.547 11.117 1 92.62 64 MET B CA 1
ATOM 1520 C C . MET B 1 64 ? 8.234 16.797 12.32 1 92.62 64 MET B C 1
ATOM 1522 O O . MET B 1 64 ? 7.832 17.469 13.273 1 92.62 64 MET B O 1
ATOM 1526 N N . ALA B 1 65 ? 9.398 16.297 12.336 1 90.44 65 ALA B N 1
ATOM 1527 C CA . ALA B 1 65 ? 10.266 16.328 13.508 1 90.44 65 ALA B CA 1
ATOM 1528 C C . ALA B 1 65 ? 10.875 17.719 13.688 1 90.44 65 ALA B C 1
ATOM 1530 O O . ALA B 1 65 ? 10.789 18.297 14.773 1 90.44 65 ALA B O 1
ATOM 1531 N N . TYR B 1 66 ? 11.367 18.312 12.555 1 91.69 66 TYR B N 1
ATOM 1532 C CA . TYR B 1 66 ? 12.148 19.531 12.68 1 91.69 66 TYR B CA 1
ATOM 1533 C C . TYR B 1 66 ? 11.57 20.641 11.812 1 91.69 66 TYR B C 1
ATOM 1535 O O . TYR B 1 66 ? 12.023 21.78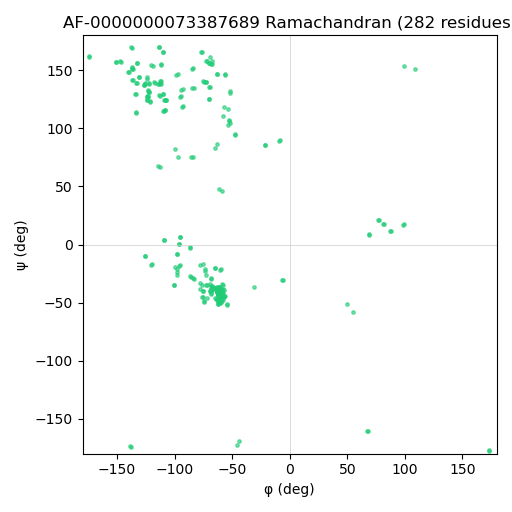1 11.867 1 91.69 66 TYR B O 1
ATOM 1543 N N . GLY B 1 67 ? 10.664 20.281 11.008 1 92.06 67 GLY B N 1
ATOM 1544 C CA . GLY B 1 67 ? 10.039 21.266 10.125 1 92.06 67 GLY B CA 1
ATOM 1545 C C . GLY B 1 67 ? 10.906 21.641 8.945 1 92.06 67 GLY B C 1
ATOM 1546 O O . GLY B 1 67 ? 10.758 22.734 8.383 1 92.06 67 GLY B O 1
ATOM 1547 N N . VAL B 1 68 ? 11.82 20.828 8.625 1 94 68 VAL B N 1
ATOM 1548 C CA . VAL B 1 68 ? 12.711 21.078 7.492 1 94 68 VAL B CA 1
ATOM 1549 C C . VAL B 1 68 ? 11.922 20.953 6.188 1 94 68 VAL B C 1
ATOM 1551 O O . VAL B 1 68 ? 11.141 20.016 6.012 1 94 68 VAL B O 1
ATOM 1554 N N . GLU B 1 69 ? 12.164 21.906 5.316 1 96.5 69 GLU B N 1
ATOM 1555 C CA . GLU B 1 69 ? 11.5 21.859 4.016 1 96.5 69 GLU B CA 1
ATOM 1556 C C . GLU B 1 69 ? 12.055 20.719 3.168 1 96.5 69 GLU B C 1
ATOM 1558 O O . GLU B 1 69 ? 13.266 20.609 2.965 1 96.5 69 GLU B O 1
ATOM 1563 N N . LEU B 1 70 ? 11.203 19.891 2.713 1 96.44 70 LEU B N 1
ATOM 1564 C CA . LEU B 1 70 ? 11.602 18.734 1.917 1 96.44 70 LEU B CA 1
ATOM 1565 C C . LEU B 1 70 ? 11.383 19 0.431 1 96.44 70 LEU B C 1
ATOM 1567 O O . LEU B 1 70 ? 12.086 18.438 -0.413 1 96.44 70 LEU B O 1
ATOM 1571 N N . MET B 1 71 ? 10.367 19.719 0.076 1 97.06 71 MET B N 1
ATOM 1572 C CA . MET B 1 71 ? 10.07 20.172 -1.278 1 97.06 71 MET B CA 1
ATOM 1573 C C . MET B 1 71 ? 9.297 21.484 -1.249 1 97.06 71 MET B C 1
ATOM 1575 O O . MET B 1 71 ? 8.711 21.844 -0.227 1 97.06 71 MET B O 1
ATOM 1579 N N . PRO B 1 72 ? 9.352 22.234 -2.311 1 97.5 72 PRO B N 1
ATOM 1580 C CA . PRO B 1 72 ? 8.578 23.484 -2.32 1 97.5 72 PRO B CA 1
ATOM 1581 C C . PRO B 1 72 ? 7.094 23.25 -2.062 1 97.5 72 PRO B C 1
ATOM 1583 O O . PRO B 1 72 ? 6.531 22.25 -2.518 1 97.5 72 PRO B O 1
ATOM 1586 N N . ARG B 1 73 ? 6.523 24.219 -1.39 1 96.38 73 ARG B N 1
ATOM 1587 C CA . ARG B 1 73 ? 5.129 24.109 -0.961 1 96.38 73 ARG B CA 1
ATOM 1588 C C . ARG B 1 73 ? 4.211 23.844 -2.148 1 96.38 73 ARG B C 1
ATOM 1590 O O . ARG B 1 73 ? 3.297 23.016 -2.062 1 96.38 73 ARG B O 1
ATOM 1597 N N . GLU B 1 74 ? 4.379 24.516 -3.242 1 97.31 74 GLU B N 1
ATOM 1598 C CA . GLU B 1 74 ? 3.535 24.359 -4.422 1 97.31 74 GLU B CA 1
ATOM 1599 C C . GLU B 1 74 ? 3.656 22.953 -5.012 1 97.31 74 GLU B C 1
ATOM 1601 O O . GLU B 1 74 ? 2.668 22.391 -5.477 1 97.31 74 GLU B O 1
ATOM 1606 N N . ARG B 1 75 ? 4.863 22.453 -4.953 1 97.12 75 ARG B N 1
ATOM 1607 C CA . ARG B 1 75 ? 5.094 21.094 -5.445 1 97.12 75 ARG B CA 1
ATOM 1608 C C . ARG B 1 75 ? 4.41 20.062 -4.551 1 97.12 75 ARG B C 1
ATOM 1610 O O . ARG B 1 75 ? 3.793 19.125 -5.047 1 97.12 75 ARG B O 1
ATOM 1617 N N . ALA B 1 76 ? 4.492 20.266 -3.314 1 97.81 76 ALA B N 1
ATOM 1618 C CA . ALA B 1 76 ? 3.812 19.406 -2.355 1 97.81 76 ALA B CA 1
ATOM 1619 C C . ALA B 1 76 ? 2.305 19.406 -2.59 1 97.81 76 ALA B C 1
ATOM 1621 O O . ALA B 1 76 ? 1.668 18.344 -2.588 1 97.81 76 ALA B O 1
ATOM 1622 N N . ALA B 1 77 ? 1.762 20.578 -2.799 1 97.62 77 ALA B N 1
ATOM 1623 C CA . ALA B 1 77 ? 0.328 20.719 -3.041 1 97.62 77 ALA B CA 1
ATOM 1624 C C . ALA B 1 77 ? -0.081 20 -4.328 1 97.62 77 ALA B C 1
ATOM 1626 O O . ALA B 1 77 ? -1.146 19.375 -4.391 1 97.62 77 ALA B O 1
ATOM 1627 N N . ALA B 1 78 ? 0.728 20.094 -5.305 1 97.38 78 ALA B N 1
ATOM 1628 C CA . ALA B 1 78 ? 0.445 19.438 -6.574 1 97.38 78 ALA B CA 1
ATOM 1629 C C . ALA B 1 78 ? 0.419 17.922 -6.402 1 97.38 78 ALA B C 1
ATOM 1631 O O . ALA B 1 78 ? -0.473 17.234 -6.922 1 97.38 78 ALA B O 1
ATOM 1632 N N . HIS B 1 79 ? 1.438 17.391 -5.711 1 96.88 79 HIS B N 1
ATOM 1633 C CA . HIS B 1 79 ? 1.468 15.961 -5.43 1 96.88 79 HIS B CA 1
ATOM 1634 C C . HIS B 1 79 ? 0.236 15.531 -4.641 1 96.88 79 HIS B C 1
ATOM 1636 O O . HIS B 1 79 ? -0.358 14.492 -4.93 1 96.88 79 HIS B O 1
ATOM 1642 N N . ALA B 1 80 ? -0.14 16.344 -3.67 1 97.62 80 ALA B N 1
ATOM 1643 C CA . ALA B 1 80 ? -1.286 16.016 -2.824 1 97.62 80 ALA B CA 1
ATOM 1644 C C . ALA B 1 80 ? -2.568 15.938 -3.646 1 97.62 80 ALA B C 1
ATOM 1646 O O . ALA B 1 80 ? -3.338 14.984 -3.512 1 97.62 80 ALA B O 1
ATOM 1647 N N . ASN B 1 81 ? -2.773 16.906 -4.445 1 96.94 81 ASN B N 1
ATOM 1648 C CA . ASN B 1 81 ? -3.977 16.938 -5.273 1 96.94 81 ASN B CA 1
ATOM 1649 C C . ASN B 1 81 ? -4.012 15.758 -6.242 1 96.94 81 ASN B C 1
ATOM 1651 O O . ASN B 1 81 ? -5.047 15.109 -6.414 1 96.94 81 ASN B O 1
ATOM 1655 N N . ARG B 1 82 ? -2.939 15.484 -6.852 1 94.56 82 ARG B N 1
ATOM 1656 C CA . ARG B 1 82 ? -2.863 14.359 -7.777 1 94.56 82 ARG B CA 1
ATOM 1657 C C . ARG B 1 82 ? -3.129 13.039 -7.059 1 94.56 82 ARG B C 1
ATOM 1659 O O . ARG B 1 82 ? -3.818 12.172 -7.586 1 94.56 82 ARG B O 1
ATOM 1666 N N . PHE B 1 83 ? -2.541 12.961 -5.914 1 94.5 83 PHE B N 1
ATOM 1667 C CA . PHE B 1 83 ? -2.709 11.758 -5.109 1 94.5 83 PHE B CA 1
ATOM 1668 C C . PHE B 1 83 ? -4.184 11.508 -4.805 1 94.5 83 PHE B C 1
ATOM 1670 O O . PHE B 1 83 ? -4.695 10.414 -5.039 1 94.5 83 PHE B O 1
ATOM 1677 N N . LEU B 1 84 ? -4.883 12.5 -4.387 1 95.81 84 LEU B N 1
ATOM 1678 C CA . LEU B 1 84 ? -6.285 12.336 -4.02 1 95.81 84 LEU B CA 1
ATOM 1679 C C . LEU B 1 84 ? -7.152 12.133 -5.258 1 95.81 84 LEU B C 1
ATOM 1681 O O . LEU B 1 84 ? -8.148 11.406 -5.211 1 95.81 84 LEU B O 1
ATOM 1685 N N . GLU B 1 85 ? -6.766 12.789 -6.27 1 92.94 85 GLU B N 1
ATOM 1686 C CA . GLU B 1 85 ? -7.5 12.586 -7.516 1 92.94 85 GLU B CA 1
ATOM 1687 C C . GLU B 1 85 ? -7.43 11.133 -7.969 1 92.94 85 GLU B C 1
ATOM 1689 O O . GLU B 1 85 ? -8.406 10.586 -8.484 1 92.94 85 GLU B O 1
ATOM 1694 N N . GLU B 1 86 ? -6.336 10.602 -7.734 1 89.81 86 GLU B N 1
ATOM 1695 C CA . GLU B 1 86 ? -6.129 9.234 -8.195 1 89.81 86 GLU B CA 1
ATOM 1696 C C . GLU B 1 86 ? -6.812 8.234 -7.273 1 89.81 86 GLU B C 1
ATOM 1698 O O . GLU B 1 86 ? -7.297 7.195 -7.73 1 89.81 86 GLU B O 1
ATOM 1703 N N . CYS B 1 87 ? -6.863 8.539 -6.051 1 90.94 87 CYS B N 1
ATOM 1704 C CA . CYS B 1 87 ? -7.309 7.508 -5.117 1 90.94 87 CYS B CA 1
ATOM 1705 C C . CYS B 1 87 ? -8.773 7.703 -4.746 1 90.94 87 CYS B C 1
ATOM 1707 O O . CYS B 1 87 ? -9.422 6.781 -4.242 1 90.94 87 CYS B O 1
ATOM 1709 N N . ALA B 1 88 ? -9.273 8.797 -4.93 1 91.81 88 ALA B N 1
ATOM 1710 C CA . ALA B 1 88 ? -10.633 9.086 -4.492 1 91.81 88 ALA B CA 1
ATOM 1711 C C . ALA B 1 88 ? -11.633 8.852 -5.617 1 91.81 88 ALA B C 1
ATOM 1713 O O . ALA B 1 88 ? -11.383 9.219 -6.77 1 91.81 88 ALA B O 1
ATOM 1714 N N . ALA B 1 89 ? -12.664 8.18 -5.293 1 87.88 89 ALA B N 1
ATOM 1715 C CA . ALA B 1 89 ? -13.812 7.988 -6.176 1 87.88 89 ALA B CA 1
ATOM 1716 C C . ALA B 1 89 ? -15.047 8.688 -5.629 1 87.88 89 ALA B C 1
ATOM 1718 O O . ALA B 1 89 ? -15.016 9.258 -4.535 1 87.88 89 ALA B O 1
ATOM 1719 N N . GLU B 1 90 ? -16.062 8.727 -6.484 1 89.5 90 GLU B N 1
ATOM 1720 C CA . GLU B 1 90 ? -17.344 9.258 -6 1 89.5 90 GLU B CA 1
ATOM 1721 C C . GLU B 1 90 ? -17.766 8.562 -4.711 1 89.5 90 GLU B C 1
ATOM 1723 O O . GLU B 1 90 ? -17.719 7.336 -4.613 1 89.5 90 GLU B O 1
ATOM 1728 N N . GLY B 1 91 ? -18.125 9.383 -3.734 1 90.69 91 GLY B N 1
ATOM 1729 C CA . GLY B 1 91 ? -18.562 8.82 -2.465 1 90.69 91 GLY B CA 1
ATOM 1730 C C . GLY B 1 91 ? -17.406 8.578 -1.499 1 90.69 91 GLY B C 1
ATOM 1731 O O . GLY B 1 91 ? -17.594 7.957 -0.451 1 90.69 91 GLY B O 1
ATOM 1732 N N . ALA B 1 92 ? -16.328 9.102 -1.837 1 93.94 92 ALA B N 1
ATOM 1733 C CA . ALA B 1 92 ? -15.156 8.906 -0.982 1 93.94 92 ALA B CA 1
ATOM 1734 C C . ALA B 1 92 ? -15.281 9.719 0.303 1 93.94 92 ALA B C 1
ATOM 1736 O O . ALA B 1 92 ? -15.805 10.836 0.292 1 93.94 92 ALA B O 1
ATOM 1737 N N . SER B 1 93 ? -14.875 9.133 1.38 1 95.25 93 SER B N 1
ATOM 1738 C CA . SER B 1 93 ? -14.688 9.828 2.648 1 95.25 93 SER B CA 1
ATOM 1739 C C . SER B 1 93 ? -13.203 9.891 3.023 1 95.25 93 SER B C 1
ATOM 1741 O O . SER B 1 93 ? -12.422 9.039 2.609 1 95.25 93 SER B O 1
ATOM 1743 N N . PHE B 1 94 ? -12.891 10.859 3.805 1 96.44 94 PHE B N 1
ATOM 1744 C CA . PHE B 1 94 ? -11.5 11.125 4.141 1 96.44 94 PHE B CA 1
ATOM 1745 C C . PHE B 1 94 ? -11.305 11.156 5.652 1 96.44 94 PHE B C 1
ATOM 1747 O O . PHE B 1 94 ? -12.133 11.703 6.379 1 96.44 94 PHE B O 1
ATOM 1754 N N . PHE B 1 95 ? -10.195 10.547 6.113 1 94.75 95 PHE B N 1
ATOM 1755 C CA . PHE B 1 95 ? -9.906 10.5 7.539 1 94.75 95 PHE B CA 1
ATOM 1756 C C . PHE B 1 95 ? -8.43 10.797 7.805 1 94.75 95 PHE B C 1
ATOM 1758 O O . PHE B 1 95 ? -7.578 10.531 6.953 1 94.75 95 PHE B O 1
ATOM 1765 N N . THR B 1 96 ? -8.125 11.32 8.938 1 95.38 96 THR B N 1
ATOM 1766 C CA . THR B 1 96 ? -6.754 11.562 9.391 1 95.38 96 THR B CA 1
ATOM 1767 C C . THR B 1 96 ? -6.645 11.398 10.898 1 95.38 96 THR B C 1
ATOM 1769 O O . THR B 1 96 ? -7.648 11.477 11.609 1 95.38 96 THR B O 1
ATOM 1772 N N . ASN B 1 97 ? -5.438 11.133 11.328 1 94.5 97 ASN B N 1
ATOM 1773 C CA . ASN B 1 97 ? -5.227 10.938 12.758 1 94.5 97 ASN B CA 1
ATOM 1774 C C . ASN B 1 97 ? -4.773 12.219 13.438 1 94.5 97 ASN B C 1
ATOM 1776 O O . ASN B 1 97 ? -4.348 12.203 14.594 1 94.5 97 ASN B O 1
ATOM 1780 N N . GLY B 1 98 ? -4.77 13.281 12.695 1 92.25 98 GLY B N 1
ATOM 1781 C CA . GLY B 1 98 ? -4.414 14.594 13.219 1 92.25 98 GLY B CA 1
ATOM 1782 C C . GLY B 1 98 ? -4.613 15.711 12.219 1 92.25 98 GLY B C 1
ATOM 1783 O O . GLY B 1 98 ? -4.73 15.461 11.016 1 92.25 98 GLY B O 1
ATOM 1784 N N . ARG B 1 99 ? -4.676 16.875 12.773 1 91.5 99 ARG B N 1
ATOM 1785 C CA . ARG B 1 99 ? -4.812 18.047 11.906 1 91.5 99 ARG B CA 1
ATOM 1786 C C . ARG B 1 99 ? -3.453 18.516 11.398 1 91.5 99 ARG B C 1
ATOM 1788 O O . ARG B 1 99 ? -3.008 19.609 11.719 1 91.5 99 ARG B O 1
ATOM 1795 N N . TRP B 1 100 ? -2.971 17.781 10.484 1 93.12 100 TRP B N 1
ATOM 1796 C CA . TRP B 1 100 ? -1.644 18.016 9.922 1 93.12 100 TRP B CA 1
ATOM 1797 C C . TRP B 1 100 ? -1.644 19.234 9.008 1 93.12 100 TRP B C 1
ATOM 1799 O O . TRP B 1 100 ? -0.589 19.812 8.742 1 93.12 100 TRP B O 1
ATOM 1809 N N . ASP B 1 101 ? -2.768 19.594 8.531 1 92.5 101 ASP B N 1
ATOM 1810 C CA . ASP B 1 101 ? -2.91 20.781 7.68 1 92.5 101 ASP B CA 1
ATOM 1811 C C . ASP B 1 101 ? -2.48 22.031 8.422 1 92.5 101 ASP B C 1
ATOM 1813 O O . ASP B 1 101 ? -2.076 23.016 7.805 1 92.5 101 ASP B O 1
ATOM 1817 N N . LEU B 1 102 ? -2.496 21.953 9.727 1 89.5 102 LEU B N 1
ATOM 1818 C CA . LEU B 1 102 ? -2.182 23.109 10.547 1 89.5 102 LEU B CA 1
ATOM 1819 C C . LEU B 1 102 ? -0.831 22.938 11.234 1 89.5 102 LEU B C 1
ATOM 1821 O O . LEU B 1 102 ? -0.404 23.797 12 1 89.5 102 LEU B O 1
ATOM 1825 N N . TYR B 1 103 ? -0.185 21.922 10.953 1 87.88 103 TYR B N 1
ATOM 1826 C CA . TYR B 1 103 ? 0.942 21.484 11.773 1 87.88 103 TYR B CA 1
ATOM 1827 C C . TYR B 1 103 ? 2.111 22.453 11.648 1 87.88 103 TYR B C 1
ATOM 1829 O O . TYR B 1 103 ? 2.77 22.766 12.641 1 87.88 103 TYR B O 1
ATOM 1837 N N . HIS B 1 104 ? 2.42 23.031 10.477 1 86.69 104 HIS B N 1
ATOM 1838 C CA . HIS B 1 104 ? 3.604 23.859 10.266 1 86.69 104 HIS B CA 1
ATOM 1839 C C . HIS B 1 104 ? 3.268 25.344 10.375 1 86.69 104 HIS B C 1
ATOM 1841 O O . HIS B 1 104 ? 4.152 26.188 10.266 1 86.69 104 HIS B O 1
ATOM 1847 N N . ASP B 1 105 ? 2.166 25.844 10.164 1 75.19 105 ASP B N 1
ATOM 1848 C CA . ASP B 1 105 ? 1.788 27.25 10.219 1 75.19 105 ASP B CA 1
ATOM 1849 C C . ASP B 1 105 ? 2.043 27.844 11.602 1 75.19 105 ASP B C 1
ATOM 1851 O O . ASP B 1 105 ? 1.958 29.062 11.797 1 75.19 105 ASP B O 1
ATOM 1855 N N . GLY B 1 106 ? 3.246 27.672 12.398 1 59.09 106 GLY B N 1
ATOM 1856 C CA . GLY B 1 106 ? 3.748 28.391 13.562 1 59.09 106 GLY B CA 1
ATOM 1857 C C . GLY B 1 106 ? 2.754 28.438 14.703 1 59.09 106 GLY B C 1
ATOM 1858 O O . GLY B 1 106 ? 3.068 28.938 15.789 1 59.09 106 GLY B O 1
ATOM 1859 N N . GLY B 1 107 ? 1.529 28.969 14.562 1 45.06 107 GLY B N 1
ATOM 1860 C CA . GLY B 1 107 ? 1.011 29.375 15.859 1 45.06 107 GLY B CA 1
ATOM 1861 C C . GLY B 1 107 ? 1.069 28.266 16.891 1 45.06 107 GLY B C 1
ATOM 1862 O O . GLY B 1 107 ? 1.034 27.094 16.547 1 45.06 107 GLY B O 1
ATOM 1863 N N . GLY B 1 108 ? 2.104 28.422 17.922 1 40.59 108 GLY B N 1
ATOM 1864 C CA . GLY B 1 108 ? 2.309 27.719 19.188 1 40.59 108 GLY B CA 1
ATOM 1865 C C . GLY B 1 108 ? 1.195 26.75 19.531 1 40.59 108 GLY B C 1
ATOM 1866 O O . GLY B 1 108 ? 1.042 26.344 20.688 1 40.59 108 GLY B O 1
ATOM 1867 N N . GLY B 1 109 ? 0.086 27.188 19.031 1 43.62 109 GLY B N 1
ATOM 1868 C CA . GLY B 1 109 ? -1.017 26.547 19.734 1 43.62 109 GLY B CA 1
ATOM 1869 C C . GLY B 1 109 ? -0.824 25.062 19.938 1 43.62 109 GLY B C 1
ATOM 1870 O O . GLY B 1 109 ? 0.213 24.516 19.562 1 43.62 109 GLY B O 1
ATOM 1871 N N . ALA B 1 110 ? -1.901 24.359 20.375 1 45.47 110 ALA B N 1
ATOM 1872 C CA . ALA B 1 110 ? -1.909 23.047 20.984 1 45.47 110 ALA B CA 1
ATOM 1873 C C . ALA B 1 110 ? -1.177 22.031 20.109 1 45.47 110 ALA B C 1
ATOM 1875 O O . ALA B 1 110 ? -1.248 22.094 18.891 1 45.47 110 ALA B O 1
ATOM 1876 N N . PRO B 1 111 ? 0.071 21.656 20.469 1 47.81 111 PRO B N 1
ATOM 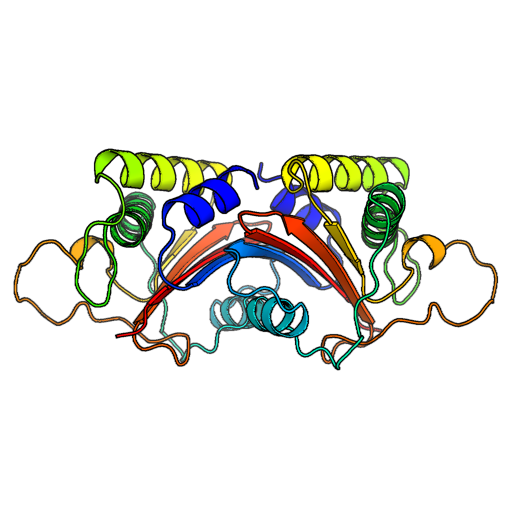1877 C CA . PRO B 1 111 ? 0.706 20.484 19.859 1 47.81 111 PRO B CA 1
ATOM 1878 C C . PRO B 1 111 ? -0.254 19.672 19 1 47.81 111 PRO B C 1
ATOM 1880 O O . PRO B 1 111 ? -1.382 19.391 19.406 1 47.81 111 PRO B O 1
ATOM 1883 N N . SER B 1 112 ? -0.332 20.094 17.594 1 55.69 112 SER B N 1
ATOM 1884 C CA . SER B 1 112 ? -1.188 19.344 16.688 1 55.69 112 SER B CA 1
ATOM 1885 C C . SER B 1 112 ? -1.467 17.938 17.203 1 55.69 112 SER B C 1
ATOM 1887 O O . SER B 1 112 ? -0.539 17.203 17.547 1 55.69 112 SER B O 1
ATOM 1889 N N . THR B 1 113 ? -2.484 17.891 18.031 1 75.31 113 THR B N 1
ATOM 1890 C CA . THR B 1 113 ? -3.062 16.703 18.641 1 75.31 113 THR B CA 1
ATOM 1891 C C . THR B 1 113 ? -3.283 15.617 17.594 1 75.31 113 THR B C 1
ATOM 1893 O O . THR B 1 113 ? -3.922 15.852 16.562 1 75.31 113 THR B O 1
ATOM 1896 N N . TRP B 1 114 ? -2.33 14.883 17.578 1 85.06 114 TRP B N 1
ATOM 1897 C CA . TRP B 1 114 ? -2.547 13.703 16.75 1 85.06 114 TRP B CA 1
ATOM 1898 C C . TRP B 1 114 ? -2.455 12.43 17.594 1 85.06 114 TRP B C 1
ATOM 1900 O O . TRP B 1 114 ? -1.891 12.438 18.688 1 85.06 114 TRP B O 1
ATOM 1910 N N . SER B 1 115 ? -3.121 11.453 17.109 1 88.44 115 SER B N 1
ATOM 1911 C CA . SER B 1 115 ? -3.066 10.133 17.719 1 88.44 115 SER B CA 1
ATOM 1912 C C . SER B 1 115 ? -2.023 9.25 17.047 1 88.44 115 SER B C 1
ATOM 1914 O O . SER B 1 115 ? -2.033 9.094 15.82 1 88.44 115 SER B O 1
ATOM 1916 N N . PRO B 1 116 ? -1.146 8.688 17.844 1 89.31 116 PRO B N 1
ATOM 1917 C CA . PRO B 1 116 ? -0.154 7.793 17.25 1 89.31 116 PRO B CA 1
ATOM 1918 C C . PRO B 1 116 ? -0.785 6.559 16.609 1 89.31 116 PRO B C 1
ATOM 1920 O O . PRO B 1 116 ? -1.782 6.039 17.125 1 89.31 116 PRO B O 1
ATOM 1923 N N . LEU B 1 117 ? -0.192 6.07 15.539 1 91 117 LEU B N 1
ATOM 1924 C CA . LEU B 1 117 ? -0.682 4.891 14.836 1 91 117 LEU B CA 1
ATOM 1925 C C . LEU B 1 117 ? 0.379 3.795 14.805 1 91 117 LEU B C 1
ATOM 1927 O O . LEU B 1 117 ? 0.083 2.646 14.469 1 91 117 LEU B O 1
ATOM 1931 N N . THR B 1 118 ? 1.571 4.164 15.047 1 91.31 118 THR B N 1
ATOM 1932 C CA . THR B 1 118 ? 2.717 3.262 15.062 1 91.31 118 THR B CA 1
ATOM 1933 C C . THR B 1 118 ? 3.646 3.58 16.234 1 91.31 118 THR B C 1
ATOM 1935 O O . THR B 1 118 ? 3.33 4.43 17.062 1 91.31 118 THR B O 1
ATOM 1938 N N . SER B 1 119 ? 4.812 2.918 16.312 1 89.88 119 SER B N 1
ATOM 1939 C CA . SER B 1 119 ? 5.785 3.156 17.375 1 89.88 119 SER B CA 1
ATOM 1940 C C . SER B 1 119 ? 6.719 4.309 17.016 1 89.88 119 SER B C 1
ATOM 1942 O O . SER B 1 119 ? 7.566 4.699 17.812 1 89.88 119 SER B O 1
ATOM 1944 N N . ALA B 1 120 ? 6.613 4.902 15.828 1 91.25 120 ALA B N 1
ATOM 1945 C CA . ALA B 1 120 ? 7.453 6.027 15.43 1 91.25 120 ALA B CA 1
ATOM 1946 C C . ALA B 1 120 ? 7.129 7.27 16.266 1 91.25 120 ALA B C 1
ATOM 1948 O O . ALA B 1 120 ? 6.016 7.414 16.766 1 91.25 120 ALA B O 1
ATOM 1949 N N . THR B 1 121 ? 8.078 8.172 16.391 1 93.62 121 THR B N 1
ATOM 1950 C CA . THR B 1 121 ? 7.855 9.414 17.125 1 93.62 121 THR B CA 1
ATOM 1951 C C . THR B 1 121 ? 6.684 10.195 16.531 1 93.62 121 THR B C 1
ATOM 1953 O O . THR B 1 121 ? 5.848 10.727 17.266 1 93.62 121 THR B O 1
ATOM 1956 N N . PHE B 1 122 ? 6.738 10.234 15.203 1 92.69 122 PHE B N 1
ATOM 1957 C CA . PHE B 1 122 ? 5.637 10.844 14.469 1 92.69 122 PHE B CA 1
ATOM 1958 C C . PHE B 1 122 ? 5.043 9.867 13.469 1 92.69 122 PHE B C 1
ATOM 1960 O O . PHE B 1 122 ? 5.77 9.273 12.672 1 92.69 122 PHE B O 1
ATOM 1967 N N . SER B 1 123 ? 3.811 9.703 13.547 1 94.12 123 SER B N 1
ATOM 1968 C CA . SER B 1 123 ? 3.098 8.898 12.562 1 94.12 123 SER B CA 1
ATOM 1969 C C . SER B 1 123 ? 1.838 9.602 12.07 1 94.12 123 SER B C 1
ATOM 1971 O O . SER B 1 123 ? 0.899 9.812 12.844 1 94.12 123 SER B O 1
ATOM 1973 N N . ALA B 1 124 ? 1.823 9.969 10.859 1 94.75 124 ALA B N 1
ATOM 1974 C CA . ALA B 1 124 ? 0.694 10.648 10.227 1 94.75 124 ALA B CA 1
ATOM 1975 C C . ALA B 1 124 ? 0.049 9.766 9.164 1 94.75 124 ALA B C 1
ATOM 1977 O O . ALA B 1 124 ? 0.746 9.086 8.406 1 94.75 124 ALA B O 1
ATOM 1978 N N . ALA B 1 125 ? -1.253 9.805 9.164 1 95.81 125 ALA B N 1
ATOM 1979 C CA . ALA B 1 125 ? -1.959 9.023 8.148 1 95.81 125 ALA B CA 1
ATOM 1980 C C . ALA B 1 125 ? -3.113 9.82 7.551 1 95.81 125 ALA B C 1
ATOM 1982 O O . ALA B 1 125 ? -3.783 10.578 8.258 1 95.81 125 ALA B O 1
ATOM 1983 N N . VAL B 1 126 ? -3.307 9.688 6.301 1 96.5 126 VAL B N 1
ATOM 1984 C CA . VAL B 1 126 ? -4.5 10.117 5.586 1 96.5 126 VAL B CA 1
ATOM 1985 C C . VAL B 1 126 ? -5.148 8.922 4.891 1 96.5 126 VAL B C 1
ATOM 1987 O O . VAL B 1 126 ? -4.492 8.219 4.117 1 96.5 126 VAL B O 1
ATOM 1990 N N . LEU B 1 127 ? -6.375 8.719 5.215 1 95.38 127 LEU B N 1
ATOM 1991 C CA . LEU B 1 127 ? -7.133 7.598 4.668 1 95.38 127 LEU B CA 1
ATOM 1992 C C . LEU B 1 127 ? -8.203 8.086 3.697 1 95.38 127 LEU B C 1
ATOM 1994 O O . LEU B 1 127 ? -8.922 9.039 3.99 1 95.38 127 LEU B O 1
ATOM 1998 N N . VAL B 1 128 ? -8.227 7.516 2.561 1 95 128 VAL B N 1
ATOM 1999 C CA . VAL B 1 128 ? -9.289 7.711 1.582 1 95 128 VAL B CA 1
ATOM 2000 C C . VAL B 1 128 ? -10.133 6.445 1.474 1 95 128 VAL B C 1
ATOM 2002 O O . VAL B 1 128 ? -9.648 5.402 1.034 1 95 128 VAL B O 1
ATOM 2005 N N . VAL B 1 129 ? -11.375 6.574 1.873 1 93.44 129 VAL B N 1
ATOM 2006 C CA . VAL B 1 129 ? -12.258 5.414 1.883 1 93.44 129 VAL B CA 1
ATOM 2007 C C . VAL B 1 129 ? -13.289 5.543 0.767 1 93.44 129 VAL B C 1
ATOM 2009 O O . VAL B 1 129 ? -14.086 6.484 0.758 1 93.44 129 VAL B O 1
ATOM 2012 N N . CYS B 1 130 ? -13.188 4.621 -0.151 1 91.31 130 CYS B N 1
ATOM 2013 C CA . CYS B 1 130 ? -14.133 4.547 -1.261 1 91.31 130 CYS B CA 1
ATOM 2014 C C . CYS B 1 130 ? -15.031 3.32 -1.13 1 91.31 130 CYS B C 1
ATOM 2016 O O . CYS B 1 130 ? -14.781 2.449 -0.297 1 91.31 130 CYS B O 1
ATOM 2018 N N . PRO B 1 131 ? -16.094 3.275 -1.869 1 85.44 131 PRO B N 1
ATOM 2019 C CA . PRO B 1 131 ? -17.016 2.131 -1.79 1 85.44 131 PRO B CA 1
ATOM 2020 C C . PRO B 1 131 ? -16.328 0.805 -2.098 1 85.44 131 PRO B C 1
ATOM 2022 O O . PRO B 1 131 ? -16.641 -0.218 -1.484 1 85.44 131 PRO B O 1
ATOM 2025 N N . ALA B 1 132 ? -15.375 0.768 -2.977 1 82.56 132 ALA B N 1
ATOM 2026 C CA . ALA B 1 132 ? -14.773 -0.484 -3.43 1 82.56 132 ALA B CA 1
ATOM 2027 C C . ALA B 1 132 ? -13.469 -0.766 -2.689 1 82.56 132 ALA B C 1
ATOM 2029 O O . ALA B 1 132 ? -12.898 -1.854 -2.814 1 82.56 132 ALA B O 1
ATOM 2030 N N . GLY B 1 133 ? -13.023 0.2 -1.919 1 90.31 133 GLY B N 1
ATOM 2031 C CA . GLY B 1 133 ? -11.742 0.034 -1.261 1 90.31 133 GLY B CA 1
ATOM 2032 C C . GLY B 1 133 ? -11.273 1.283 -0.536 1 90.31 133 GLY B C 1
ATOM 2033 O O . GLY B 1 133 ? -12.031 2.248 -0.402 1 90.31 133 GLY B O 1
ATOM 2034 N N . ALA B 1 134 ? -10.102 1.165 0.003 1 92.94 134 ALA B N 1
ATOM 2035 C CA . ALA B 1 134 ? -9.523 2.279 0.745 1 92.94 134 ALA B CA 1
ATOM 2036 C C . ALA B 1 134 ? -8.023 2.404 0.46 1 92.94 134 ALA B C 1
ATOM 2038 O O . ALA B 1 134 ? -7.367 1.419 0.12 1 92.94 134 ALA B O 1
ATOM 2039 N N . THR B 1 135 ? -7.559 3.586 0.499 1 94.62 135 THR B N 1
ATOM 2040 C CA . THR B 1 135 ? -6.137 3.885 0.36 1 94.62 135 THR B CA 1
ATOM 2041 C C . THR B 1 135 ? -5.625 4.645 1.579 1 94.62 135 THR B C 1
ATOM 2043 O O . THR B 1 135 ? -6.301 5.543 2.088 1 94.62 135 THR B O 1
ATOM 2046 N N . CYS B 1 136 ? -4.43 4.258 2.012 1 95.19 136 CYS B N 1
ATOM 2047 C CA . CYS B 1 136 ? -3.809 4.91 3.16 1 95.19 136 CYS B CA 1
ATOM 2048 C C . CYS B 1 136 ? -2.428 5.445 2.803 1 95.19 136 CYS B C 1
ATOM 2050 O O . CYS B 1 136 ? -1.594 4.711 2.266 1 95.19 136 CYS B O 1
ATOM 2052 N N . LEU B 1 137 ? -2.221 6.695 3.012 1 97 137 LEU B N 1
ATOM 2053 C CA . LEU B 1 137 ? -0.885 7.281 3.064 1 97 137 LEU B CA 1
ATOM 2054 C C . LEU B 1 137 ? -0.372 7.336 4.5 1 97 137 LEU B C 1
ATOM 2056 O O . LEU B 1 137 ? -0.991 7.965 5.359 1 97 137 LEU B O 1
ATOM 2060 N N . LEU B 1 138 ? 0.69 6.668 4.781 1 96.38 138 LEU B N 1
ATOM 2061 C CA . LEU B 1 138 ? 1.354 6.703 6.078 1 96.38 138 LEU B CA 1
ATOM 2062 C C . LEU B 1 138 ? 2.7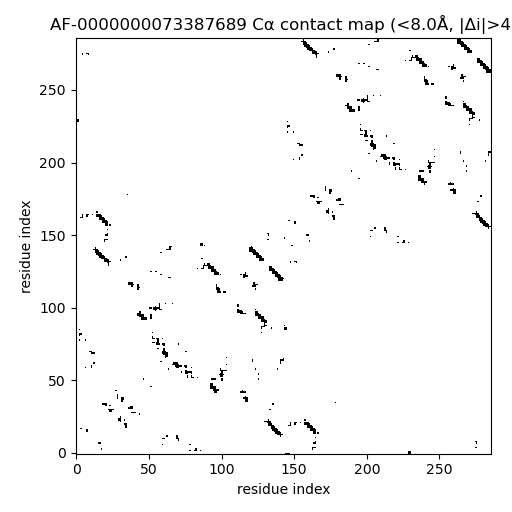21 7.371 5.977 1 96.38 138 LEU B C 1
ATOM 2064 O O . LEU B 1 138 ? 3.527 7.012 5.117 1 96.38 138 LEU B O 1
ATOM 2068 N N . VAL B 1 139 ? 2.973 8.336 6.797 1 95.88 139 VAL B N 1
ATOM 2069 C CA . VAL B 1 139 ? 4.262 9.016 6.887 1 95.88 139 VAL B CA 1
ATOM 2070 C C . VAL B 1 139 ? 4.797 8.922 8.312 1 95.88 139 VAL B C 1
ATOM 2072 O O . VAL B 1 139 ? 4.086 9.234 9.273 1 95.88 139 VAL B O 1
ATOM 2075 N N . GLU B 1 140 ? 6.008 8.469 8.461 1 94.94 140 GLU B N 1
ATOM 2076 C CA . GLU B 1 140 ? 6.664 8.406 9.766 1 94.94 140 GLU B CA 1
ATOM 2077 C C . GLU B 1 140 ? 7.969 9.203 9.766 1 94.94 140 GLU B C 1
ATOM 2079 O O . GLU B 1 140 ? 8.758 9.109 8.82 1 94.94 140 GLU B O 1
ATOM 2084 N N . ASP B 1 141 ? 8.078 9.969 10.727 1 93.94 141 ASP B N 1
ATOM 2085 C CA . ASP B 1 141 ? 9.344 10.656 10.969 1 93.94 141 ASP B CA 1
ATOM 2086 C C . ASP B 1 141 ? 9.867 10.359 12.375 1 93.94 141 ASP B C 1
ATOM 2088 O O . ASP B 1 141 ? 9.086 10.172 13.305 1 93.94 141 ASP B O 1
ATOM 2092 N N . GLU B 1 142 ? 11.172 10.258 12.43 1 90 142 GLU B N 1
ATOM 2093 C CA . GLU B 1 142 ? 11.836 10.055 13.711 1 90 142 GLU B CA 1
ATOM 2094 C C . GLU B 1 142 ? 12.688 11.266 14.086 1 90 142 GLU B C 1
ATOM 2096 O O . GLU B 1 142 ? 13.195 11.969 13.211 1 90 142 GLU B O 1
ATOM 2101 N N . ASP B 1 143 ? 12.617 11.633 15.352 1 79.44 143 ASP B N 1
ATOM 2102 C CA . ASP B 1 143 ? 13.453 12.711 15.867 1 79.44 143 ASP B CA 1
ATOM 2103 C C . ASP B 1 143 ? 14.906 12.25 16.016 1 79.44 143 ASP B C 1
ATOM 2105 O O . ASP B 1 143 ? 15.172 11.07 16.25 1 79.44 143 ASP B O 1
#

Secondary structure (DSSP, 8-state):
-HHHHHHHHHH-SSEEEEEEEE---S-HHHHHHHTT--PPTT--EEE-HHHHHHHHHHHHHB-TTT--B-S-HHHHHHHHHHHHHHH--TT-EEEESB-GGGSSS----S---B---SSSSEEEEEEEE-SSEEEEEEEEE--/--HHHHHHHHH-SSEEEEEEEE---S-HHHHHHHTT--PPTT--EEE-HHHHHHHHHHHHHB-TTT--B-S-HHHHHHHHHHHHHHH--TT-EEEESB-GGGSSS----S---B---SSSSEEEEEEEE-SSEEEEEEEEE--

Sequence (286 aa):
MNVALDLIGERGCGFVRVSAVGRHGTALVRLLESFGLQPDAGALSEVTREVAAACVSALLWRDMAYGVELMPRERAAAHANRFLEECAAEGASFFTNGRWDLYHDGGGGAPSTWSPLTSATFSAAVLVVCPAGATCLLVEDEDMNVALDLIGERGCGFVRVSAVGRHGTALVRLLESFGLQPDAGALSEVTREVAAACVSALLWRDMAYGVELMPRERAAAHANRFLEECAAEGASFFTNGRWDLYHDGGGGAPSTWSPLTSATFSAAVLVVCPAGATCLLVEDED

pLDDT: mean 88.25, std 12.35, range [40.59, 98.0]

Solvent-accessible surface area (backbone atoms only — not comparable to full-atom values): 14973 Å² total; per-residue (Å²): 84,55,59,55,52,48,50,35,43,59,38,71,62,70,45,39,36,40,34,37,32,36,60,58,68,86,50,65,69,53,43,36,42,74,72,68,35,64,57,58,92,75,35,58,42,79,49,51,68,70,53,48,34,38,24,47,13,39,62,36,16,24,45,81,66,79,57,48,77,49,42,58,61,69,57,18,42,52,49,20,49,52,46,48,62,46,66,47,48,87,80,45,45,32,32,25,26,43,56,42,57,59,56,76,72,67,72,80,55,74,71,65,61,55,39,66,39,58,92,52,78,34,44,46,44,44,36,36,39,32,82,58,20,34,36,36,42,38,41,33,30,67,120,124,36,60,62,56,52,50,36,42,58,38,71,62,72,46,39,36,38,35,35,34,35,60,62,64,87,48,65,69,53,41,34,45,74,72,67,34,62,56,57,92,76,37,59,43,79,48,50,68,68,52,48,33,38,24,45,13,39,62,37,15,23,44,81,66,80,56,48,76,48,43,57,62,69,58,19,41,51,50,21,49,51,45,48,61,49,63,48,47,86,80,45,45,33,32,24,25,44,56,42,57,58,58,76,74,63,75,80,55,75,70,64,64,55,37,64,37,57,93,52,80,35,41,46,44,43,35,37,38,31,83,58,20,35,36,34,43,37,40,33,32,68,121